Protein AF-A0A2G8JSF8-F1 (afdb_monomer)

Radius of gyration: 33.31 Å; Cα contacts (8 Å, |Δi|>4): 159; chains: 1; bounding box: 78×52×75 Å

Mean predicted aligned error: 19.06 Å

Secondary structure (DSSP, 8-state):
-----SHHHHHHHHHHHHHHTTPPEEEEEEEEEE-TTS-EEEEEEEEESS----HHHHHHHHHHH---------SSSHHHHHHHHHTS-SS-EE-TT----SS---TTHHHHHHHHHHHHTTT---------PPPPHHHHHHHHHHHHHHHHHHHHHHHS-HHHHHHHTTTPPPPTT-TTHHHHHHHHHHHHTT--HHHHHHHHHHHHHHHHT-----------

Sequence (224 aa):
MKLCASRENFAEQVLSSFESVGAHIIQWVSCQETHRDGGKHYHMAVKLDRPRRWLKVKSMLENQHGIVVHFSSTYANYYTAWQYVVKEDAGVLQSPGHPDLGASPPATTSASTSRVLQASGEQSARAPLQKRKRLSAFDVSQMVAWELHDAESKLERGKKSRPEILDSFKGQPCVPGCNGLWSTIAEDILRRNNIPAGTFQRVHFNELLSTSSRKAGVNTGTFL

Nearest PDB structures (foldseek):
  6k1g-assembly1_D  TM=3.698E-01  e=3.916E+00  Raoultella planticola
  6tmf-assembly1_C  TM=4.174E-01  e=7.831E+00  Thermococcus celer Vu 13 = JCM 8558
  4c22-assembly1_B  TM=3.389E-01  e=4.170E+00  Streptococcus pneumoniae TIGR4

Organism: Stichopus japonicus (NCBI:txid307972)

Structure (mmCIF, N/CA/C/O backbone):
data_AF-A0A2G8JSF8-F1
#
_entry.id   AF-A0A2G8JSF8-F1
#
loop_
_atom_site.group_PDB
_atom_site.id
_atom_site.type_symbol
_atom_site.label_atom_id
_atom_site.label_alt_id
_atom_site.label_comp_id
_atom_site.label_asym_id
_atom_site.label_entity_id
_atom_site.label_seq_id
_atom_site.pdbx_PDB_ins_code
_atom_site.Cartn_x
_atom_site.Cartn_y
_atom_site.Cartn_z
_atom_site.occupancy
_atom_site.B_iso_or_equiv
_atom_site.auth_seq_id
_atom_site.auth_comp_id
_atom_site.auth_asym_id
_atom_site.auth_atom_id
_atom_site.pdbx_PDB_model_num
ATOM 1 N N . MET A 1 1 ? -25.800 -5.096 4.487 1.00 39.84 1 MET A N 1
ATOM 2 C CA . MET A 1 1 ? -24.534 -4.366 4.718 1.00 39.84 1 MET A CA 1
ATOM 3 C C . MET A 1 1 ? -24.261 -4.369 6.213 1.00 39.84 1 MET A C 1
ATOM 5 O O . MET A 1 1 ? -25.069 -3.817 6.948 1.00 39.84 1 MET A O 1
ATOM 9 N N . LYS A 1 2 ? -23.200 -5.035 6.687 1.00 44.75 2 LYS A N 1
ATOM 10 C CA . LYS A 1 2 ? -22.745 -4.844 8.072 1.00 44.75 2 LYS A CA 1
ATOM 11 C C . LYS A 1 2 ? -21.977 -3.525 8.097 1.00 44.75 2 LYS A C 1
ATOM 13 O O . LYS A 1 2 ? -20.900 -3.446 7.521 1.00 44.75 2 LYS A O 1
ATOM 18 N N . LEU A 1 3 ? -22.553 -2.483 8.696 1.00 53.56 3 LEU A N 1
ATOM 19 C CA . LEU A 1 3 ? -21.781 -1.285 9.015 1.00 53.56 3 LEU A CA 1
ATOM 20 C C . LEU A 1 3 ? -20.670 -1.691 9.989 1.00 53.56 3 LEU A C 1
ATOM 22 O O . LEU A 1 3 ? -20.929 -2.398 10.966 1.00 53.56 3 LEU A O 1
ATOM 26 N N . CYS A 1 4 ? -19.445 -1.237 9.737 1.00 62.97 4 CYS A N 1
ATOM 27 C CA . CYS A 1 4 ? -18.372 -1.360 10.710 1.00 62.97 4 CYS A CA 1
ATOM 28 C C . CYS A 1 4 ? -18.716 -0.458 11.902 1.00 62.97 4 CYS A C 1
ATOM 30 O O . CYS A 1 4 ? -18.635 0.763 11.808 1.00 62.97 4 CYS A O 1
ATOM 32 N N . ALA A 1 5 ? -19.218 -1.062 12.980 1.00 68.00 5 ALA A N 1
ATOM 33 C CA . ALA A 1 5 ? -19.869 -0.337 14.070 1.00 68.00 5 ALA A CA 1
ATOM 34 C C . ALA A 1 5 ? -18.897 0.468 14.954 1.00 68.00 5 ALA A C 1
ATOM 36 O O . ALA A 1 5 ? -19.322 1.414 15.620 1.00 68.00 5 ALA A O 1
ATOM 37 N N . SER A 1 6 ? -17.610 0.104 14.968 1.00 84.44 6 SER A N 1
ATOM 38 C CA . SER A 1 6 ? -16.586 0.745 15.794 1.00 84.44 6 SER A CA 1
ATOM 39 C C . SER A 1 6 ? -15.182 0.624 15.188 1.00 84.44 6 SER A C 1
ATOM 41 O O . SER A 1 6 ? -14.958 -0.163 14.259 1.00 84.44 6 SER A O 1
ATOM 43 N N . ARG A 1 7 ? -14.234 1.401 15.732 1.00 87.12 7 ARG A N 1
ATOM 44 C CA . ARG A 1 7 ? -12.816 1.366 15.333 1.00 87.12 7 ARG A CA 1
ATOM 45 C C . ARG A 1 7 ? -12.141 0.043 15.703 1.00 87.12 7 ARG A C 1
ATOM 47 O O . ARG A 1 7 ? -11.260 -0.402 14.981 1.00 87.12 7 ARG A O 1
ATOM 54 N N . GLU A 1 8 ? -12.577 -0.593 16.789 1.00 90.25 8 GLU A N 1
ATOM 55 C CA . GLU A 1 8 ? -12.081 -1.890 17.257 1.00 90.25 8 GLU A CA 1
ATOM 56 C C . GLU A 1 8 ? -12.440 -2.973 16.246 1.00 90.25 8 GLU A C 1
ATOM 58 O O . GLU A 1 8 ? -11.551 -3.645 15.737 1.00 90.25 8 GLU A O 1
ATOM 63 N N . ASN A 1 9 ? -13.718 -3.055 15.854 1.00 91.12 9 ASN A N 1
ATOM 64 C CA . ASN A 1 9 ? -14.155 -3.999 14.826 1.00 91.12 9 ASN A CA 1
ATOM 65 C C . ASN A 1 9 ? -13.432 -3.726 13.497 1.00 91.12 9 ASN A C 1
ATOM 67 O O . ASN A 1 9 ? -12.971 -4.655 12.845 1.00 91.12 9 ASN A O 1
ATOM 71 N N . PHE A 1 10 ? -13.264 -2.455 13.110 1.00 92.06 10 PHE A N 1
ATOM 72 C CA . PHE A 1 10 ? -12.512 -2.114 11.900 1.00 92.06 10 PHE A CA 1
ATOM 73 C C . PHE A 1 10 ? -11.074 -2.640 11.951 1.00 92.06 10 PHE A C 1
ATOM 75 O O . PHE A 1 10 ? -10.640 -3.334 11.029 1.00 92.06 10 PHE A O 1
ATOM 82 N N . ALA A 1 11 ? -10.358 -2.345 13.038 1.00 94.19 11 ALA A N 1
ATOM 83 C CA . ALA A 1 11 ? -8.996 -2.811 13.240 1.00 94.19 11 ALA A CA 1
ATOM 84 C C . ALA A 1 11 ? -8.936 -4.344 13.223 1.00 94.19 11 ALA A C 1
ATOM 86 O O . ALA A 1 11 ? -8.158 -4.902 12.456 1.00 94.19 11 ALA A O 1
ATOM 87 N N . GLU A 1 12 ? -9.798 -5.033 13.972 1.00 94.44 12 GLU A N 1
ATOM 88 C CA . GLU A 1 12 ? -9.847 -6.498 14.029 1.00 94.44 12 GLU A CA 1
ATOM 89 C C . GLU A 1 12 ? -10.023 -7.137 12.646 1.00 94.44 12 GLU A C 1
ATOM 91 O O . GLU A 1 12 ? -9.251 -8.031 12.291 1.00 94.44 12 GLU A O 1
ATOM 96 N N . GLN A 1 13 ? -10.965 -6.653 11.824 1.00 95.25 13 GLN A N 1
ATOM 97 C CA . GLN A 1 13 ? -11.161 -7.219 10.483 1.00 95.25 13 GLN A CA 1
ATOM 98 C C . GLN A 1 13 ? -9.957 -6.975 9.569 1.00 95.25 13 GLN A C 1
ATOM 100 O O . GLN A 1 13 ? -9.581 -7.858 8.791 1.00 95.25 13 GLN A O 1
ATOM 105 N N . VAL A 1 14 ? -9.330 -5.795 9.650 1.00 95.44 14 VAL A N 1
ATOM 106 C CA . VAL A 1 14 ? -8.131 -5.480 8.859 1.00 95.44 14 VAL A CA 1
ATOM 107 C C . VAL A 1 14 ? -6.961 -6.366 9.282 1.00 95.44 14 VAL A C 1
ATOM 109 O O . VAL A 1 14 ? -6.323 -6.974 8.419 1.00 95.44 14 VAL A O 1
ATOM 112 N N . LEU A 1 15 ? -6.702 -6.479 10.586 1.00 96.12 15 LEU A N 1
ATOM 113 C CA . LEU A 1 15 ? -5.619 -7.297 11.137 1.00 96.12 15 LEU A CA 1
ATOM 114 C C . LEU A 1 15 ? -5.816 -8.776 10.780 1.00 96.12 15 LEU A C 1
ATOM 116 O O . LEU A 1 15 ? -4.928 -9.375 10.173 1.00 96.12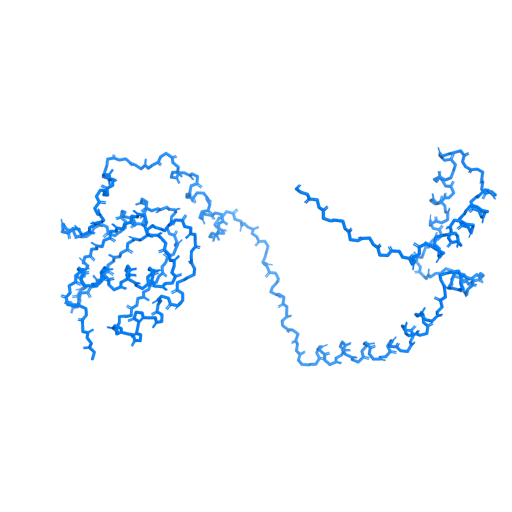 15 LEU A O 1
ATOM 120 N N . SER A 1 16 ? -7.009 -9.325 11.029 1.00 95.94 16 SER A N 1
ATOM 121 C CA . SER A 1 16 ? -7.345 -10.716 10.699 1.00 95.94 16 SER A CA 1
ATOM 122 C C . SER A 1 16 ? -7.207 -11.002 9.198 1.00 95.94 16 SER A C 1
ATOM 124 O O . SER A 1 16 ? -6.655 -12.028 8.788 1.00 95.94 16 SER A O 1
ATOM 126 N N . SER A 1 17 ? -7.610 -10.057 8.343 1.00 95.94 17 SER A N 1
ATOM 127 C CA . SER A 1 17 ? -7.446 -10.191 6.892 1.00 95.94 17 SER A CA 1
ATOM 128 C C . SER A 1 17 ? -5.971 -10.231 6.473 1.00 95.94 17 SER A C 1
ATOM 130 O O . SER A 1 17 ? -5.615 -10.989 5.570 1.00 95.94 17 SER A O 1
ATOM 132 N N . PHE A 1 18 ? -5.087 -9.469 7.123 1.00 96.94 18 PHE A N 1
ATOM 133 C CA . PHE A 1 18 ? -3.642 -9.549 6.882 1.00 96.94 18 PHE A CA 1
ATOM 134 C C . PHE A 1 18 ? -3.036 -10.865 7.394 1.00 96.94 18 PHE A C 1
ATOM 136 O O . PHE A 1 18 ? -2.253 -11.502 6.682 1.00 96.94 18 PHE A O 1
ATOM 143 N N . GLU A 1 19 ? -3.421 -11.312 8.584 1.00 95.94 19 GLU A N 1
ATOM 144 C CA . GLU A 1 19 ? -2.939 -12.567 9.172 1.00 95.94 19 GLU A CA 1
ATOM 145 C C . GLU A 1 19 ? -3.358 -13.787 8.342 1.00 95.94 19 GLU A C 1
ATOM 147 O O . GLU A 1 19 ? -2.538 -14.663 8.068 1.00 95.94 19 GLU A O 1
ATOM 152 N N . SER A 1 20 ? -4.590 -13.803 7.826 1.00 95.38 20 SER A N 1
ATOM 153 C CA . SER A 1 20 ? -5.104 -14.885 6.972 1.00 95.38 20 SER A CA 1
ATOM 154 C C . SER A 1 20 ? -4.340 -15.057 5.648 1.00 95.38 20 SER A C 1
ATOM 156 O O . SER A 1 20 ? -4.348 -16.134 5.048 1.00 95.38 20 SER A O 1
ATOM 158 N N . VAL A 1 21 ? -3.647 -14.010 5.182 1.00 94.94 21 VAL A N 1
ATOM 159 C CA . VAL A 1 21 ? -2.749 -14.073 4.016 1.00 94.94 21 VAL A CA 1
ATOM 160 C C . VAL A 1 21 ? -1.284 -14.291 4.414 1.00 94.94 21 VAL A C 1
ATOM 162 O O . VAL A 1 21 ? -0.376 -14.133 3.590 1.00 94.94 21 VAL A O 1
ATOM 165 N N . GLY A 1 22 ? -1.043 -14.661 5.674 1.00 94.81 22 GLY A N 1
ATOM 166 C CA . GLY A 1 22 ? 0.270 -14.953 6.237 1.00 94.81 22 GLY A CA 1
ATOM 167 C C . GLY A 1 22 ? 1.150 -13.716 6.395 1.00 94.81 22 GLY A C 1
ATOM 168 O O . GLY A 1 22 ? 2.372 -13.816 6.222 1.00 94.81 22 GLY A O 1
ATOM 169 N N . ALA A 1 23 ? 0.563 -12.534 6.615 1.00 95.94 23 ALA A N 1
ATOM 170 C CA . ALA A 1 23 ? 1.307 -11.336 6.991 1.00 95.94 23 ALA A CA 1
ATOM 171 C C . ALA A 1 23 ? 1.560 -11.324 8.502 1.00 95.94 23 ALA A C 1
ATOM 173 O O . ALA A 1 23 ? 0.665 -11.635 9.278 1.00 95.94 23 ALA A O 1
ATOM 174 N N . HIS A 1 24 ? 2.773 -10.949 8.907 1.00 96.31 24 HIS A N 1
ATOM 175 C CA . HIS A 1 24 ? 3.101 -10.773 10.315 1.00 96.31 24 HIS A CA 1
ATOM 176 C C . HIS A 1 24 ? 3.076 -9.280 10.645 1.00 96.31 24 HIS A C 1
ATOM 178 O O . HIS A 1 24 ? 3.787 -8.479 10.027 1.00 96.31 24 HIS A O 1
ATOM 184 N N . ILE A 1 25 ? 2.235 -8.907 11.605 1.00 96.19 25 ILE A N 1
ATOM 185 C CA . ILE A 1 25 ? 1.966 -7.517 11.972 1.00 96.19 25 ILE A CA 1
ATOM 186 C C . ILE A 1 25 ? 2.869 -7.145 13.146 1.00 96.19 25 ILE A C 1
ATOM 188 O O . ILE A 1 25 ? 2.869 -7.812 14.172 1.00 96.19 25 ILE A O 1
ATOM 192 N N . ILE A 1 26 ? 3.664 -6.088 12.982 1.00 95.25 26 ILE A N 1
ATOM 193 C CA . ILE A 1 26 ? 4.590 -5.611 14.018 1.00 95.25 26 ILE A CA 1
ATOM 194 C C . ILE A 1 26 ? 3.910 -4.552 14.885 1.00 95.25 26 ILE A C 1
ATOM 196 O O . ILE A 1 26 ? 3.984 -4.610 16.106 1.00 95.25 26 ILE A O 1
ATOM 200 N N . GLN A 1 27 ? 3.303 -3.549 14.250 1.00 95.06 27 GLN A N 1
ATOM 201 C CA . GLN A 1 27 ? 2.722 -2.374 14.906 1.00 95.06 27 GLN A CA 1
ATOM 202 C C . GLN A 1 27 ? 1.499 -1.923 14.124 1.00 95.06 27 GLN A C 1
ATOM 204 O O . GLN A 1 27 ? 1.466 -2.051 12.897 1.00 95.06 27 GLN A O 1
ATOM 209 N N . TRP A 1 28 ? 0.517 -1.362 14.816 1.00 96.19 28 TRP A N 1
ATOM 210 C CA . TRP A 1 28 ? -0.610 -0.725 14.157 1.00 96.19 28 TRP A CA 1
ATOM 211 C C . TRP A 1 28 ? -1.235 0.364 15.019 1.00 96.19 28 TRP A C 1
ATOM 213 O O . TRP A 1 28 ? -1.099 0.376 16.244 1.00 96.19 28 TRP A O 1
ATOM 223 N N . VAL A 1 29 ? -1.939 1.265 14.343 1.00 94.12 29 VAL A N 1
ATOM 224 C CA . VAL A 1 29 ? -2.722 2.343 14.938 1.00 94.12 29 VAL A CA 1
ATOM 225 C C . VAL A 1 29 ? -3.985 2.558 14.111 1.00 94.12 29 VAL A C 1
ATOM 227 O O . VAL A 1 29 ? -3.928 2.462 12.887 1.00 94.12 29 VAL A O 1
ATOM 230 N N . SER A 1 30 ? -5.111 2.842 14.760 1.00 93.38 30 SER A N 1
ATOM 231 C CA . SER A 1 30 ? -6.396 3.151 14.141 1.00 93.38 30 SER A CA 1
ATOM 232 C C . SER A 1 30 ? -7.051 4.342 14.836 1.00 93.38 30 SER A C 1
ATOM 234 O O . SER A 1 30 ? -7.079 4.422 16.064 1.00 93.38 30 SER A O 1
ATOM 236 N N . CYS A 1 31 ? -7.643 5.236 14.054 1.00 90.81 31 CYS A N 1
ATOM 237 C CA . CYS A 1 31 ? -8.429 6.361 14.545 1.00 90.81 31 CYS A CA 1
ATOM 238 C C . CYS A 1 31 ? -9.786 6.436 13.834 1.00 90.81 31 CYS A C 1
ATOM 240 O O . CYS A 1 31 ? -10.004 5.794 12.800 1.00 90.81 31 CYS A O 1
ATOM 242 N N . GLN A 1 32 ? -10.697 7.221 14.402 1.00 88.25 32 GLN A N 1
ATOM 243 C CA . GLN A 1 32 ? -11.969 7.573 13.790 1.00 88.25 32 GLN A CA 1
ATOM 244 C C . GLN A 1 32 ? -11.943 9.044 13.356 1.00 88.25 32 GLN A C 1
ATOM 246 O O . GLN A 1 32 ? -11.811 9.941 14.182 1.00 88.25 32 GLN A O 1
ATOM 251 N N . GLU A 1 33 ? -12.146 9.280 12.067 1.00 84.31 33 GLU A N 1
ATOM 252 C CA . GLU A 1 33 ? -12.349 10.597 11.471 1.00 84.31 33 GLU A CA 1
ATOM 253 C C . GLU A 1 33 ? -13.855 10.835 11.276 1.00 84.31 33 GLU A C 1
ATOM 255 O O . GLU A 1 33 ? -14.587 9.975 10.769 1.00 84.31 33 GLU A O 1
ATOM 260 N N . THR A 1 34 ? -14.340 11.995 11.721 1.00 79.81 34 THR A N 1
ATOM 261 C CA . THR A 1 34 ? -15.743 12.385 11.530 1.00 79.81 34 THR A CA 1
ATOM 262 C C . THR A 1 34 ? -15.847 13.141 10.214 1.00 79.81 34 THR A C 1
ATOM 264 O O . THR A 1 34 ? -15.311 14.238 10.078 1.00 79.81 34 THR A O 1
ATOM 267 N N . HIS A 1 35 ? -16.532 12.561 9.231 1.00 72.75 35 HIS A N 1
ATOM 268 C CA . HIS A 1 35 ? -16.757 13.214 7.948 1.00 72.75 35 HIS A CA 1
ATOM 269 C C . HIS A 1 35 ? -17.667 14.435 8.128 1.00 72.75 35 HIS A C 1
ATOM 271 O O . HIS A 1 35 ? -18.565 14.431 8.973 1.00 72.75 35 HIS A O 1
ATOM 277 N N . ARG A 1 36 ? -17.494 15.461 7.283 1.00 69.19 36 ARG A N 1
ATOM 278 C CA . ARG A 1 36 ? -18.323 16.685 7.317 1.00 69.19 36 ARG A CA 1
ATOM 279 C C . ARG A 1 36 ? -19.819 16.403 7.152 1.00 69.19 36 ARG A C 1
ATOM 281 O O . ARG A 1 36 ? -20.637 17.133 7.696 1.00 69.19 36 ARG A O 1
ATOM 288 N N . ASP A 1 37 ? -20.150 15.308 6.474 1.00 75.19 37 ASP A N 1
ATOM 289 C CA . ASP A 1 37 ? -21.527 14.859 6.222 1.00 75.19 37 ASP A CA 1
ATOM 290 C C . ASP A 1 37 ? -22.094 13.969 7.350 1.00 75.19 37 ASP A C 1
ATOM 292 O O . ASP A 1 37 ? -23.128 13.326 7.181 1.00 75.19 37 ASP A O 1
ATOM 296 N N . GLY A 1 38 ? -21.402 13.866 8.492 1.00 69.75 38 GLY A N 1
ATOM 297 C CA . GLY A 1 38 ? -21.820 13.069 9.655 1.00 69.75 38 GLY A CA 1
ATOM 298 C C . GLY A 1 38 ? -21.489 11.572 9.574 1.00 69.75 38 GLY A C 1
ATOM 299 O O . GLY A 1 38 ? -21.750 10.830 10.521 1.00 69.75 38 GLY A O 1
ATOM 300 N N . GLY A 1 39 ? -20.892 11.114 8.469 1.00 77.44 39 GLY A N 1
ATOM 301 C CA . GLY A 1 39 ? -20.370 9.754 8.325 1.00 77.44 39 GLY A CA 1
ATOM 302 C C . GLY A 1 39 ? -19.107 9.515 9.160 1.00 77.44 39 GLY A C 1
ATOM 303 O O . GLY A 1 39 ? -18.348 10.439 9.438 1.00 77.44 39 GLY A O 1
ATOM 304 N N . LYS A 1 40 ? -18.851 8.261 9.544 1.00 81.69 40 LYS A N 1
ATOM 305 C CA . LYS A 1 40 ? -17.607 7.861 10.220 1.00 81.69 40 LYS A CA 1
ATOM 306 C C . LYS A 1 40 ? -16.653 7.237 9.211 1.00 81.69 40 LYS A C 1
ATOM 308 O O . LYS A 1 40 ? -17.044 6.318 8.492 1.00 81.69 40 LYS A O 1
ATOM 313 N N . HIS A 1 41 ? -15.413 7.706 9.191 1.00 87.06 41 HIS A N 1
ATOM 314 C CA . HIS A 1 41 ? -14.327 7.102 8.430 1.00 87.06 41 HIS A CA 1
ATOM 315 C C . HIS A 1 41 ? -13.251 6.610 9.397 1.00 87.06 41 HIS A C 1
ATOM 317 O O . HIS A 1 41 ? -13.012 7.226 10.431 1.00 87.06 41 HIS A O 1
ATOM 323 N N . TYR A 1 42 ? -12.621 5.479 9.094 1.00 89.56 42 TYR A N 1
ATOM 324 C CA . TYR A 1 42 ? -11.566 4.925 9.935 1.00 89.56 42 TYR A CA 1
ATOM 325 C C . TYR A 1 42 ? -10.245 4.987 9.184 1.00 89.56 42 TYR A C 1
ATOM 327 O O . TYR A 1 42 ? -10.120 4.439 8.088 1.00 89.56 42 TYR A O 1
ATOM 335 N N . HIS A 1 43 ? -9.254 5.640 9.785 1.00 92.00 43 HIS A N 1
ATOM 336 C CA . HIS A 1 43 ? -7.887 5.622 9.283 1.00 92.00 43 HIS A CA 1
ATOM 337 C C . HIS A 1 43 ? -7.066 4.644 10.106 1.00 92.00 43 HIS A C 1
ATOM 339 O O . HIS A 1 43 ? -7.191 4.588 11.326 1.00 92.00 43 HIS A O 1
ATOM 345 N N . MET A 1 44 ? -6.210 3.879 9.436 1.00 93.75 44 MET A N 1
ATOM 346 C CA . MET A 1 44 ? -5.337 2.917 10.091 1.00 93.75 44 MET A CA 1
ATOM 347 C C . MET A 1 44 ? -3.982 2.873 9.394 1.00 93.75 44 MET A C 1
ATOM 349 O O . MET A 1 44 ? -3.903 2.890 8.165 1.00 93.75 44 MET A O 1
ATOM 353 N N . ALA A 1 45 ? -2.916 2.788 10.185 1.00 95.12 45 ALA A N 1
ATOM 354 C CA . ALA A 1 45 ? -1.580 2.475 9.702 1.00 95.12 45 ALA A CA 1
ATOM 355 C C . ALA A 1 45 ? -1.158 1.120 10.267 1.00 95.12 45 ALA A C 1
ATOM 357 O O . ALA A 1 45 ? -1.300 0.860 11.460 1.00 95.12 45 ALA A O 1
ATOM 358 N N . VAL A 1 46 ? -0.628 0.258 9.399 1.00 95.62 46 VAL A N 1
ATOM 359 C CA . VAL A 1 46 ? -0.199 -1.100 9.746 1.00 95.62 46 VAL A CA 1
ATOM 360 C C . VAL A 1 46 ? 1.240 -1.288 9.291 1.00 95.62 46 VAL A C 1
ATOM 362 O O . VAL A 1 46 ? 1.567 -1.101 8.118 1.00 95.62 46 VAL A O 1
ATOM 365 N N . LYS A 1 47 ? 2.110 -1.673 10.221 1.00 95.50 47 LYS A N 1
ATOM 366 C CA . LYS A 1 47 ? 3.495 -2.050 9.955 1.00 95.50 47 LYS A CA 1
ATOM 367 C C . LYS A 1 47 ? 3.599 -3.563 9.883 1.00 95.50 47 LYS A C 1
ATOM 369 O O . LYS A 1 47 ? 3.318 -4.257 10.857 1.00 95.50 47 LYS A O 1
ATOM 374 N N . LEU A 1 48 ? 4.057 -4.058 8.742 1.00 95.38 48 LEU A N 1
ATOM 375 C CA . LEU A 1 48 ? 4.298 -5.478 8.507 1.00 95.38 48 LEU A CA 1
ATOM 376 C C . LEU A 1 48 ? 5.791 -5.802 8.620 1.00 95.38 48 LEU A C 1
ATOM 378 O O . LEU A 1 48 ? 6.637 -4.926 8.437 1.00 95.38 48 LEU A O 1
ATOM 382 N N . ASP A 1 49 ? 6.100 -7.071 8.875 1.00 94.56 49 ASP A N 1
ATOM 383 C CA . ASP A 1 49 ? 7.460 -7.627 8.876 1.00 94.56 49 ASP A CA 1
ATOM 384 C C . ASP A 1 49 ? 8.180 -7.467 7.537 1.00 94.56 49 ASP A C 1
ATOM 386 O O . ASP A 1 49 ? 9.381 -7.207 7.479 1.00 94.56 49 ASP A O 1
ATOM 390 N N . ARG A 1 50 ? 7.425 -7.598 6.448 1.00 92.44 50 ARG A N 1
ATOM 391 C CA . ARG A 1 50 ? 7.915 -7.477 5.079 1.00 92.44 50 ARG A CA 1
ATOM 392 C C . ARG A 1 50 ? 6.848 -6.895 4.158 1.00 92.44 50 ARG A C 1
ATOM 394 O O . ARG A 1 50 ? 5.657 -7.021 4.450 1.00 92.44 50 ARG A O 1
ATOM 401 N N . PRO A 1 51 ? 7.238 -6.300 3.018 1.00 90.75 51 PRO A N 1
ATOM 402 C CA . PRO A 1 51 ? 6.286 -5.753 2.057 1.00 90.75 51 PRO A CA 1
ATOM 403 C C . PRO A 1 51 ? 5.301 -6.815 1.556 1.00 90.75 51 PRO A C 1
ATOM 405 O O . PRO A 1 51 ? 5.703 -7.915 1.168 1.00 90.75 51 PRO A O 1
ATOM 408 N N . ARG A 1 52 ? 4.006 -6.478 1.525 1.00 91.88 52 ARG A N 1
ATOM 409 C CA . ARG A 1 52 ? 2.930 -7.356 1.041 1.00 91.88 52 ARG A CA 1
ATOM 410 C C . ARG A 1 52 ? 2.056 -6.654 0.019 1.00 91.88 52 ARG A C 1
ATOM 412 O O . ARG A 1 52 ? 1.821 -5.454 0.101 1.00 91.88 52 ARG A O 1
ATOM 419 N N . ARG A 1 53 ? 1.519 -7.439 -0.918 1.00 92.62 53 ARG A N 1
ATOM 420 C CA . ARG A 1 53 ? 0.416 -6.997 -1.777 1.00 92.62 53 ARG A CA 1
ATOM 421 C C . ARG A 1 53 ? -0.885 -7.043 -0.977 1.00 92.62 53 ARG A C 1
ATOM 423 O O . ARG A 1 53 ? -1.152 -8.035 -0.309 1.00 92.62 53 ARG A O 1
ATOM 430 N N . TRP A 1 54 ? -1.711 -6.011 -1.104 1.00 94.50 54 TRP A N 1
ATOM 431 C CA . TRP A 1 54 ? -2.958 -5.858 -0.340 1.00 94.50 54 TRP A CA 1
ATOM 432 C C . TRP A 1 54 ? -4.232 -6.116 -1.156 1.00 94.50 54 TRP A C 1
ATOM 434 O O . TRP A 1 54 ? -5.323 -6.031 -0.610 1.00 94.50 54 TRP A O 1
ATOM 444 N N . LEU A 1 55 ? -4.139 -6.449 -2.452 1.00 95.38 55 LEU A N 1
ATOM 445 C CA . LEU A 1 55 ? -5.329 -6.678 -3.293 1.00 95.38 55 LEU A CA 1
ATOM 446 C C . LEU A 1 55 ? -6.226 -7.802 -2.756 1.00 95.38 55 LEU A C 1
ATOM 448 O O . LEU A 1 55 ? -7.443 -7.651 -2.723 1.00 95.38 55 LEU A O 1
ATOM 452 N N . LYS A 1 56 ? -5.623 -8.902 -2.287 1.00 95.25 56 LYS A N 1
ATOM 453 C CA . LYS A 1 56 ? -6.368 -10.005 -1.668 1.00 95.25 56 LYS A CA 1
ATOM 454 C C . LYS A 1 56 ? -7.033 -9.565 -0.361 1.00 95.25 56 LYS A C 1
ATOM 456 O O . LYS A 1 56 ? -8.211 -9.826 -0.179 1.00 95.25 56 LYS A O 1
ATOM 461 N N . VAL A 1 57 ? -6.310 -8.835 0.490 1.00 96.00 57 VAL A N 1
ATOM 462 C CA . VAL A 1 57 ? -6.830 -8.271 1.750 1.00 96.00 57 VAL A CA 1
ATOM 463 C C . VAL A 1 57 ? -8.016 -7.341 1.485 1.00 96.00 57 VAL A C 1
ATOM 465 O O . VAL A 1 57 ? -9.061 -7.490 2.104 1.00 96.00 57 VAL A O 1
ATOM 468 N N . LYS A 1 58 ? -7.897 -6.436 0.504 1.00 95.75 58 LYS A N 1
ATOM 469 C CA . LYS A 1 58 ? -8.986 -5.543 0.085 1.00 95.75 58 LYS A CA 1
ATOM 470 C C . LYS A 1 58 ? -10.227 -6.328 -0.351 1.00 95.75 58 LYS A C 1
ATOM 472 O O . LYS A 1 58 ? -11.325 -6.024 0.094 1.00 95.75 58 LYS A O 1
ATOM 477 N N . SER A 1 59 ? -10.036 -7.353 -1.183 1.00 95.56 59 SER A N 1
ATOM 478 C CA . SER A 1 59 ? -11.117 -8.233 -1.638 1.00 95.56 59 SER A CA 1
ATOM 479 C C . SER A 1 59 ? -11.782 -8.985 -0.477 1.00 95.56 59 SER A C 1
ATOM 481 O O . SER A 1 59 ? -12.999 -9.130 -0.467 1.00 95.56 59 SER A O 1
ATOM 483 N N . MET A 1 60 ? -11.016 -9.434 0.520 1.00 94.38 60 MET A N 1
ATOM 484 C CA . MET A 1 60 ? -11.562 -10.098 1.709 1.00 94.38 60 MET A CA 1
ATOM 485 C C . MET A 1 60 ? -12.396 -9.143 2.564 1.00 94.38 60 MET A C 1
ATOM 487 O O . MET A 1 60 ? -13.531 -9.469 2.897 1.00 94.38 60 MET A O 1
ATOM 491 N N . LEU A 1 61 ? -11.879 -7.944 2.842 1.00 93.38 61 LEU A N 1
ATOM 492 C CA . LEU A 1 61 ? -12.590 -6.911 3.600 1.00 93.38 61 LEU A CA 1
ATOM 493 C C . LEU A 1 61 ? -13.937 -6.556 2.965 1.00 93.38 61 LEU A C 1
ATOM 495 O O . LEU A 1 61 ? -14.956 -6.504 3.655 1.00 93.38 61 LEU A O 1
ATOM 499 N N . GLU A 1 62 ? -13.961 -6.394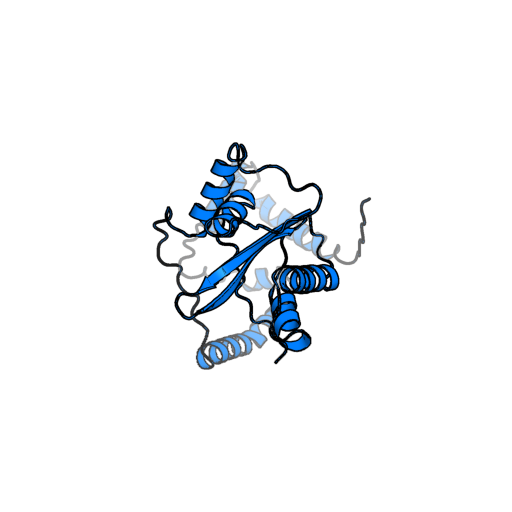 1.646 1.00 93.75 62 GLU A N 1
ATOM 500 C CA . GLU A 1 62 ? -15.182 -6.068 0.915 1.00 93.75 62 GLU A CA 1
ATOM 501 C C . GLU A 1 62 ? -16.163 -7.249 0.887 1.00 93.75 62 GLU A C 1
ATOM 503 O O . GLU A 1 62 ? -17.315 -7.104 1.292 1.00 93.75 62 GLU A O 1
ATOM 508 N N . ASN A 1 63 ? -15.707 -8.439 0.485 1.00 93.12 63 ASN A N 1
ATOM 509 C CA . ASN A 1 63 ? -16.595 -9.582 0.258 1.00 93.12 63 ASN A CA 1
ATOM 510 C C . ASN A 1 63 ? -17.082 -10.256 1.549 1.00 93.12 63 ASN A C 1
ATOM 512 O O . ASN A 1 63 ? -18.199 -10.765 1.588 1.00 93.12 63 ASN A O 1
ATOM 516 N N . GLN A 1 64 ? -16.253 -10.296 2.595 1.00 91.81 64 GLN A N 1
ATOM 517 C CA . GLN A 1 64 ? -16.567 -11.015 3.838 1.00 91.81 64 GLN A CA 1
ATOM 518 C C . GLN A 1 64 ? -17.166 -10.092 4.898 1.00 91.81 64 GLN A C 1
ATOM 520 O O . GLN A 1 64 ? -18.032 -10.510 5.668 1.00 91.81 64 GLN A O 1
ATOM 525 N N . HIS A 1 65 ? -16.734 -8.830 4.922 1.00 87.06 65 HIS A N 1
ATOM 526 C CA . HIS A 1 65 ? -17.100 -7.891 5.980 1.00 87.06 65 HIS A CA 1
ATOM 527 C C . HIS A 1 65 ? -17.918 -6.699 5.469 1.00 87.06 65 HIS A C 1
ATOM 529 O O . HIS A 1 65 ? -18.480 -5.966 6.280 1.00 87.06 65 HIS A O 1
ATOM 535 N N . GLY A 1 66 ? -18.043 -6.515 4.147 1.00 88.69 66 GLY A N 1
ATOM 536 C CA . GLY A 1 66 ? -18.708 -5.348 3.563 1.00 88.69 66 GLY A CA 1
ATOM 537 C C . GLY A 1 66 ? -17.933 -4.046 3.781 1.00 88.69 66 GLY A C 1
ATOM 538 O O . GLY A 1 66 ? -18.532 -2.973 3.741 1.00 88.69 66 GLY A O 1
ATOM 539 N N . ILE A 1 67 ? -16.627 -4.134 4.055 1.00 89.38 67 ILE A N 1
ATOM 540 C CA . ILE A 1 67 ? -15.767 -2.992 4.365 1.00 89.38 67 ILE A CA 1
ATOM 541 C C . ILE A 1 67 ? -15.000 -2.598 3.105 1.00 89.38 67 ILE A C 1
ATOM 543 O O . ILE A 1 67 ? -14.131 -3.327 2.625 1.00 89.38 67 ILE A O 1
ATOM 547 N N . VAL A 1 68 ? -15.288 -1.405 2.594 1.00 90.94 68 VAL A N 1
ATOM 548 C CA . VAL A 1 68 ? -14.558 -0.825 1.465 1.00 90.94 68 VAL A CA 1
ATOM 549 C C . VAL A 1 68 ? -13.401 0.008 2.004 1.00 90.94 68 VAL A C 1
ATOM 551 O O . VAL A 1 68 ? -13.613 0.968 2.739 1.00 90.94 68 VAL A O 1
ATOM 554 N N . VAL A 1 69 ? -12.172 -0.354 1.630 1.00 91.94 69 VAL A N 1
ATOM 555 C CA . VAL A 1 69 ? -10.951 0.327 2.091 1.00 91.94 69 VAL A CA 1
ATOM 556 C C . VAL A 1 69 ? -10.115 0.886 0.944 1.00 91.94 69 VAL A C 1
ATOM 558 O O . VAL A 1 69 ? -10.037 0.311 -0.151 1.00 91.94 69 VAL A O 1
ATOM 561 N N . HIS A 1 70 ? -9.419 1.988 1.228 1.00 93.00 70 HIS A N 1
ATOM 562 C CA . HIS A 1 70 ? -8.407 2.567 0.352 1.00 93.00 70 HIS A CA 1
ATOM 563 C C . HIS A 1 70 ? -7.007 2.403 0.963 1.00 93.00 70 HIS A C 1
ATOM 565 O O . HIS A 1 70 ? -6.653 3.076 1.927 1.00 93.00 70 HIS A O 1
ATOM 571 N N . PHE A 1 71 ? -6.189 1.521 0.381 1.00 93.44 71 PHE A N 1
ATOM 572 C CA . PHE A 1 71 ? -4.798 1.330 0.798 1.00 93.44 71 PHE A CA 1
ATOM 573 C C . PHE A 1 71 ? -3.866 2.337 0.123 1.00 93.44 71 PHE A C 1
ATOM 575 O O . PHE A 1 71 ? -3.989 2.610 -1.070 1.00 93.44 71 PHE A O 1
ATOM 582 N N . SER A 1 72 ? -2.890 2.832 0.881 1.00 91.06 72 SER A N 1
ATOM 583 C CA . SER A 1 72 ? -1.830 3.712 0.396 1.00 91.06 72 SER A CA 1
ATOM 584 C C . SER A 1 72 ? -0.493 3.312 1.015 1.00 91.06 72 SER A C 1
ATOM 586 O O . SER A 1 72 ? -0.426 2.967 2.193 1.00 91.06 72 SER A O 1
ATOM 588 N N . SER A 1 73 ? 0.573 3.380 0.219 1.00 88.62 73 SER A N 1
ATOM 589 C CA . SER A 1 73 ? 1.959 3.210 0.668 1.00 88.62 73 SER A CA 1
ATOM 590 C C . SER A 1 73 ? 2.808 4.450 0.376 1.00 88.62 73 SER A C 1
ATOM 592 O O . SER A 1 73 ? 4.021 4.342 0.235 1.00 88.62 73 SER A O 1
ATOM 594 N N . THR A 1 74 ? 2.173 5.615 0.213 1.00 86.31 74 THR A N 1
ATOM 595 C CA . THR A 1 74 ? 2.852 6.868 -0.161 1.00 86.31 74 THR A CA 1
ATOM 596 C C . THR A 1 74 ? 3.688 7.441 0.986 1.00 86.31 74 THR A C 1
ATOM 598 O O . THR A 1 74 ? 4.606 8.220 0.757 1.00 86.31 74 THR A O 1
ATOM 601 N N . TYR A 1 75 ? 3.391 7.057 2.228 1.00 85.94 75 TYR A N 1
ATOM 602 C CA . TYR A 1 75 ? 4.131 7.513 3.402 1.00 85.94 75 TYR A CA 1
ATOM 603 C C . TYR A 1 75 ? 5.540 6.909 3.449 1.00 85.94 75 TYR A C 1
ATOM 605 O O . TYR A 1 75 ? 5.738 5.730 3.157 1.00 85.94 75 TYR A O 1
ATOM 613 N N . ALA A 1 76 ? 6.518 7.718 3.860 1.00 85.56 76 ALA A N 1
ATOM 614 C CA . ALA A 1 76 ? 7.934 7.351 3.876 1.00 85.56 76 ALA A CA 1
ATOM 615 C C . ALA A 1 76 ? 8.248 6.183 4.812 1.00 85.56 76 ALA A C 1
ATOM 617 O O . ALA A 1 76 ? 9.056 5.310 4.501 1.00 85.56 76 ALA A O 1
ATOM 618 N N . ASN A 1 77 ? 7.626 6.185 5.982 1.00 89.56 77 ASN A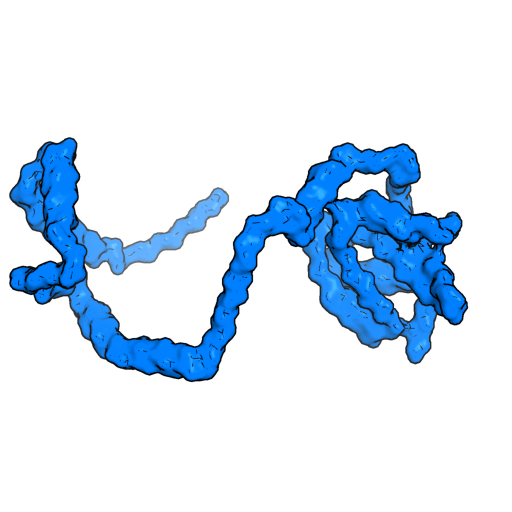 N 1
ATOM 619 C CA . ASN A 1 77 ? 7.794 5.159 6.995 1.00 89.56 77 ASN A CA 1
ATOM 620 C C . ASN A 1 77 ? 6.561 5.107 7.904 1.00 89.56 77 ASN A C 1
ATOM 622 O O . ASN A 1 77 ? 5.660 5.947 7.821 1.00 89.56 77 ASN A O 1
ATOM 626 N N . TYR A 1 78 ? 6.548 4.127 8.806 1.00 91.94 78 TYR A N 1
ATOM 627 C CA . TYR A 1 78 ? 5.451 3.957 9.752 1.00 91.94 78 TYR A CA 1
ATOM 628 C C . TYR A 1 78 ? 5.200 5.205 10.610 1.00 91.94 78 TYR A C 1
ATOM 630 O O . TYR A 1 78 ? 4.047 5.542 10.830 1.00 91.94 78 TYR A O 1
ATOM 638 N N . TYR A 1 79 ? 6.245 5.933 11.022 1.00 91.31 79 TYR A N 1
ATOM 639 C CA . TYR A 1 79 ? 6.102 7.170 11.797 1.00 91.31 79 TYR A CA 1
ATOM 640 C C . TYR A 1 79 ? 5.284 8.229 11.043 1.00 91.31 79 TYR A C 1
ATOM 642 O O . TYR A 1 79 ? 4.308 8.744 11.575 1.00 91.31 79 TYR A O 1
ATOM 650 N N . THR A 1 80 ? 5.608 8.488 9.773 1.00 90.50 80 THR A N 1
ATOM 651 C CA . THR A 1 80 ? 4.851 9.451 8.949 1.00 90.50 80 THR A CA 1
ATOM 652 C C . THR A 1 80 ? 3.409 9.006 8.674 1.00 90.50 80 THR A C 1
ATOM 654 O O . THR A 1 80 ? 2.511 9.842 8.624 1.00 90.50 80 THR A O 1
ATOM 657 N N . ALA A 1 81 ? 3.161 7.696 8.542 1.00 91.75 81 ALA A N 1
ATOM 658 C CA . ALA A 1 81 ? 1.802 7.163 8.428 1.00 91.75 81 ALA A CA 1
ATOM 659 C C . ALA A 1 81 ? 1.029 7.299 9.752 1.00 91.75 81 ALA A C 1
ATOM 661 O O . ALA A 1 81 ? -0.131 7.695 9.748 1.00 91.75 81 ALA A O 1
ATOM 662 N N . TRP A 1 82 ? 1.680 7.024 10.885 1.00 92.25 82 TRP A N 1
ATOM 663 C CA . TRP A 1 82 ? 1.116 7.179 12.226 1.00 92.25 82 TRP A CA 1
ATOM 664 C C . TRP A 1 82 ? 0.734 8.637 12.509 1.00 92.25 82 TRP A C 1
ATOM 666 O O . TRP A 1 82 ? -0.397 8.888 12.912 1.00 92.25 82 TRP A O 1
ATOM 676 N N . GLN A 1 83 ? 1.613 9.600 12.204 1.00 90.31 83 GLN A N 1
ATOM 677 C CA . GLN A 1 83 ? 1.317 11.031 12.358 1.00 90.31 83 GLN A CA 1
ATOM 678 C C . GLN A 1 83 ? 0.073 11.443 11.569 1.00 90.31 83 GLN A C 1
ATOM 680 O O . GLN A 1 83 ? -0.759 12.195 12.068 1.00 90.31 83 GLN A O 1
ATOM 685 N N . TYR A 1 84 ? -0.064 10.935 10.341 1.00 88.69 84 TYR A N 1
ATOM 686 C CA . TYR A 1 84 ? -1.232 11.210 9.513 1.00 88.69 84 TYR A CA 1
ATOM 687 C C . TYR A 1 84 ? -2.518 10.640 10.123 1.00 88.69 84 TYR A C 1
ATOM 689 O O . TYR A 1 84 ? -3.547 11.308 10.106 1.00 88.69 84 TYR A O 1
ATOM 697 N N . VAL A 1 85 ? -2.469 9.417 10.659 1.00 88.81 85 VAL A N 1
ATOM 698 C CA . VAL A 1 85 ? -3.634 8.763 11.274 1.00 88.81 85 VAL A CA 1
ATOM 699 C C . VAL A 1 85 ? -4.047 9.482 12.561 1.00 88.81 85 VAL A C 1
ATOM 701 O O . VAL A 1 85 ? -5.224 9.740 12.767 1.00 88.81 85 VAL A O 1
ATOM 704 N N . VAL A 1 86 ? -3.105 9.869 13.417 1.00 87.12 86 VAL A N 1
ATOM 705 C CA . VAL A 1 86 ? -3.408 10.425 14.751 1.00 87.12 86 VAL A CA 1
ATOM 706 C C . VAL A 1 86 ? -3.820 11.910 14.721 1.00 87.12 86 VAL A C 1
ATOM 708 O O . VAL A 1 86 ? -4.216 12.461 15.741 1.00 87.12 86 VAL A O 1
ATOM 711 N N . LYS A 1 87 ? -3.798 12.573 13.556 1.00 80.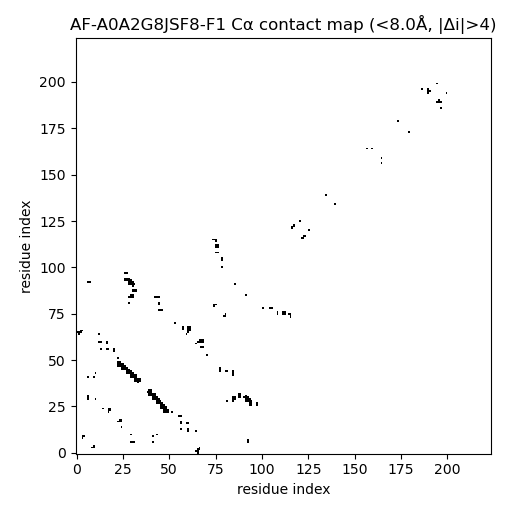88 87 LYS A N 1
ATOM 712 C CA . LYS A 1 87 ? -3.971 14.034 13.441 1.00 80.88 87 LYS A CA 1
ATOM 713 C C . LYS A 1 87 ? -5.311 14.596 13.963 1.00 80.88 87 LYS A C 1
ATOM 715 O O . LYS A 1 87 ? -5.341 15.770 14.314 1.00 80.88 87 LYS A O 1
ATOM 720 N N . GLU A 1 88 ? -6.396 13.811 13.996 1.00 70.31 88 GLU A N 1
ATOM 721 C CA . GLU A 1 88 ? -7.754 14.328 14.296 1.00 70.31 88 GLU A CA 1
ATOM 722 C C . GLU A 1 88 ? -8.427 13.740 15.541 1.00 70.31 88 GLU A C 1
ATOM 724 O O . GLU A 1 88 ? -9.341 14.357 16.084 1.00 70.31 88 GLU A O 1
ATOM 729 N N . ASP A 1 89 ? -8.014 12.559 16.002 1.00 71.00 89 ASP A N 1
ATOM 730 C CA . ASP A 1 89 ? -8.739 11.809 17.033 1.00 71.00 89 ASP A CA 1
ATOM 731 C C . ASP A 1 89 ? -7.960 11.790 18.350 1.00 71.00 89 ASP A C 1
ATOM 733 O O . ASP A 1 89 ? -6.829 11.307 18.409 1.00 71.00 89 ASP A O 1
ATOM 737 N N . ALA A 1 90 ? -8.589 12.262 19.428 1.00 63.69 90 ALA A N 1
ATOM 738 C CA . ALA A 1 90 ? -8.030 12.183 20.777 1.00 63.69 90 ALA A CA 1
ATOM 739 C C . ALA A 1 90 ? -8.041 10.745 21.342 1.00 63.69 90 ALA A C 1
ATOM 741 O O . ALA A 1 90 ? -7.298 10.440 22.272 1.00 63.69 90 ALA A O 1
ATOM 742 N N . GLY A 1 91 ? -8.880 9.855 20.796 1.00 72.75 91 GLY A N 1
ATOM 743 C CA . GLY A 1 91 ? -9.061 8.478 21.255 1.00 72.75 91 GLY A CA 1
ATOM 744 C C . GLY A 1 91 ? -8.446 7.454 20.308 1.00 72.75 91 GLY A C 1
ATOM 745 O O . GLY A 1 91 ? -9.163 6.644 19.731 1.00 72.75 91 GLY A O 1
ATOM 746 N N . VAL A 1 92 ? -7.132 7.471 20.131 1.00 83.56 92 VAL A N 1
ATOM 747 C CA . VAL A 1 92 ? -6.442 6.539 19.229 1.00 83.56 92 VAL A CA 1
ATOM 748 C C . VAL A 1 92 ? -6.448 5.107 19.785 1.00 83.56 92 VAL A C 1
ATOM 750 O O . VAL A 1 92 ? -6.133 4.886 20.952 1.00 83.56 92 VAL A O 1
ATOM 753 N N . LEU A 1 93 ? -6.751 4.118 18.936 1.00 90.50 93 LEU A N 1
ATOM 754 C CA . LEU A 1 93 ? -6.578 2.694 19.236 1.00 90.50 93 LEU A CA 1
ATOM 755 C C . LEU A 1 93 ? -5.253 2.204 18.637 1.00 90.50 93 LEU A C 1
ATOM 757 O O . LEU A 1 93 ? -4.973 2.467 17.471 1.00 90.50 93 LEU A O 1
ATOM 761 N N . GLN A 1 94 ? -4.433 1.480 19.397 1.00 93.25 94 GLN A N 1
ATOM 762 C CA . GLN A 1 94 ? -3.106 1.055 18.939 1.00 93.25 94 GLN A CA 1
ATOM 763 C C . GLN A 1 94 ? -2.709 -0.323 19.470 1.00 93.25 94 GLN A C 1
ATOM 765 O O . GLN A 1 94 ? -3.268 -0.809 20.453 1.00 93.25 94 GLN A O 1
ATOM 770 N N . SER A 1 95 ? -1.725 -0.945 18.817 1.00 93.50 95 SER A N 1
ATOM 771 C CA . SER A 1 95 ? -1.202 -2.258 19.203 1.00 93.50 95 SER A CA 1
ATOM 772 C C . SER A 1 95 ? -0.667 -2.281 20.646 1.00 93.50 95 SER A C 1
ATOM 774 O O . SER A 1 95 ? -0.060 -1.298 21.082 1.00 93.50 95 SER A O 1
ATOM 776 N N . PRO A 1 96 ? -0.776 -3.410 21.373 1.00 90.06 96 PRO A N 1
ATOM 777 C CA . PRO A 1 96 ? -0.110 -3.575 22.664 1.00 90.06 96 PRO A CA 1
ATOM 778 C C . PRO A 1 96 ? 1.397 -3.303 22.558 1.00 90.06 96 PRO A C 1
ATOM 780 O O . PRO A 1 96 ? 2.046 -3.756 21.616 1.00 90.06 96 PRO A O 1
ATOM 783 N N . GLY A 1 97 ? 1.956 -2.541 23.503 1.00 86.50 97 GLY A N 1
ATOM 784 C CA . GLY A 1 97 ? 3.382 -2.190 23.494 1.00 86.50 97 GLY A CA 1
ATOM 785 C C . GLY A 1 97 ? 3.810 -1.266 22.344 1.00 86.50 97 GLY A C 1
ATOM 786 O O . GLY A 1 97 ? 4.985 -1.258 21.977 1.00 86.50 97 GLY A O 1
ATOM 787 N N . HIS A 1 98 ? 2.882 -0.506 21.746 1.00 88.62 98 HIS A N 1
ATOM 788 C CA . HIS A 1 98 ? 3.225 0.487 20.728 1.00 88.62 98 HIS A CA 1
ATOM 789 C C . HIS A 1 98 ? 4.214 1.525 21.299 1.00 88.62 98 HIS A C 1
ATOM 791 O O . HIS A 1 98 ? 3.955 2.071 22.374 1.00 88.62 98 HIS A O 1
ATOM 797 N N . PRO A 1 99 ? 5.335 1.819 20.613 1.00 85.06 99 PRO A N 1
ATOM 798 C CA . PRO A 1 99 ? 6.292 2.815 21.082 1.00 85.06 99 PRO A CA 1
ATOM 799 C C . PRO A 1 99 ? 5.653 4.202 21.094 1.00 85.06 99 PRO A C 1
ATOM 801 O O . PRO A 1 99 ? 4.827 4.515 20.234 1.00 85.06 99 PRO A O 1
ATOM 804 N N . ASP A 1 100 ? 6.063 5.055 22.027 1.00 84.06 100 ASP A N 1
ATOM 805 C CA . ASP A 1 100 ? 5.669 6.457 21.973 1.00 84.06 100 ASP A CA 1
ATOM 806 C C . ASP A 1 100 ? 6.373 7.141 20.791 1.00 84.06 100 ASP A C 1
ATOM 808 O O . ASP A 1 100 ? 7.601 7.233 20.737 1.00 84.06 100 ASP A O 1
ATOM 812 N N . LEU A 1 101 ? 5.580 7.571 19.809 1.00 84.38 101 LEU A N 1
ATOM 813 C CA . LEU A 1 101 ? 6.044 8.274 18.614 1.00 84.38 101 LEU A CA 1
ATOM 814 C C . LEU A 1 101 ? 5.766 9.787 18.694 1.00 84.38 101 LEU A C 1
ATOM 816 O O . LEU A 1 101 ? 6.021 10.503 17.730 1.00 84.38 101 LEU A O 1
ATOM 820 N N . GLY A 1 102 ? 5.274 10.304 19.825 1.00 78.38 102 GLY A N 1
ATOM 821 C CA . GLY A 1 102 ? 4.994 11.732 19.995 1.00 78.38 102 GLY A CA 1
ATOM 822 C C . GLY A 1 102 ? 6.245 12.601 20.162 1.00 78.38 102 GLY A C 1
ATOM 823 O O . GLY A 1 102 ? 6.235 13.766 19.775 1.00 78.38 102 GLY A O 1
ATOM 824 N N . ALA A 1 103 ? 7.336 12.046 20.701 1.00 74.94 103 ALA A N 1
ATOM 825 C CA . ALA A 1 103 ? 8.489 12.835 21.138 1.00 74.94 103 ALA A CA 1
ATOM 826 C C . ALA A 1 103 ? 9.409 13.313 20.001 1.00 74.94 103 ALA A C 1
ATOM 828 O O . ALA A 1 103 ? 9.854 14.461 19.999 1.00 74.94 103 ALA A O 1
ATOM 829 N N . SER A 1 104 ? 9.771 12.442 19.051 1.00 75.19 104 SER A N 1
ATOM 830 C CA . SER A 1 104 ? 10.725 12.772 17.979 1.00 75.19 104 SER A CA 1
ATOM 831 C C . SER A 1 104 ? 10.622 11.806 16.793 1.00 75.19 104 SER A C 1
ATOM 833 O O . SER A 1 104 ? 10.357 10.617 16.995 1.00 75.19 104 SER A O 1
ATOM 835 N N . PRO A 1 105 ? 10.872 12.267 15.552 1.00 80.94 105 PRO A N 1
ATOM 836 C CA . PRO A 1 105 ? 10.949 11.386 14.395 1.00 80.94 105 PRO A CA 1
ATOM 837 C C . PRO A 1 105 ? 12.131 10.411 14.510 1.00 80.94 105 PRO A C 1
ATOM 839 O O . PRO A 1 105 ? 13.184 10.766 15.042 1.00 80.94 105 PRO A O 1
ATOM 842 N N . PRO A 1 106 ? 12.011 9.186 13.967 1.00 83.12 106 PRO A N 1
ATOM 843 C CA . PRO A 1 106 ? 13.107 8.228 13.978 1.00 83.12 106 PRO A CA 1
ATOM 844 C C . PRO A 1 106 ? 14.289 8.736 13.144 1.00 83.12 106 PRO A C 1
ATOM 846 O O . PRO A 1 106 ? 14.099 9.362 12.097 1.00 83.12 106 PRO A O 1
ATOM 849 N N . ALA A 1 107 ? 15.514 8.386 13.549 1.00 83.19 107 ALA A N 1
ATOM 850 C CA . ALA A 1 107 ? 16.751 8.799 12.871 1.00 83.19 107 ALA A CA 1
ATOM 851 C C . ALA A 1 107 ? 16.792 8.420 11.374 1.00 83.19 107 ALA A C 1
ATOM 853 O O . ALA A 1 107 ? 17.440 9.077 10.565 1.00 83.19 107 ALA A O 1
ATOM 854 N N . THR A 1 108 ? 16.054 7.381 10.975 1.00 82.12 108 THR A N 1
ATOM 855 C CA . THR A 1 108 ? 15.966 6.903 9.587 1.00 82.12 108 THR A CA 1
ATOM 856 C C . THR A 1 108 ? 14.961 7.672 8.723 1.00 82.12 108 THR A C 1
ATOM 858 O O . THR A 1 108 ? 14.742 7.298 7.565 1.00 82.12 108 THR A O 1
ATOM 861 N N . THR A 1 109 ? 14.319 8.721 9.250 1.00 81.00 109 THR A N 1
ATOM 862 C CA . THR A 1 109 ? 13.273 9.471 8.534 1.00 81.00 109 THR A CA 1
ATOM 863 C C . THR A 1 109 ? 13.801 10.074 7.242 1.00 81.00 109 THR A C 1
ATOM 865 O O . THR A 1 109 ? 13.218 9.805 6.195 1.00 81.00 109 THR A O 1
ATOM 868 N N . SER A 1 110 ? 14.945 10.763 7.279 1.00 77.62 110 SER A N 1
ATOM 869 C CA . SER A 1 110 ? 15.549 11.388 6.094 1.00 77.62 110 SER A CA 1
ATOM 870 C C . SER A 1 110 ? 15.855 10.377 4.987 1.00 77.62 110 SER A C 1
ATOM 872 O O . SER A 1 110 ? 15.530 10.596 3.827 1.00 77.62 110 SER A O 1
ATOM 874 N N . ALA A 1 111 ? 16.412 9.214 5.340 1.00 78.81 111 ALA A N 1
ATOM 875 C CA . ALA A 1 111 ? 16.680 8.159 4.363 1.00 78.81 111 ALA A CA 1
ATOM 876 C C . ALA A 1 111 ? 15.386 7.597 3.742 1.00 78.81 111 ALA A C 1
ATOM 878 O O . ALA A 1 111 ? 15.353 7.247 2.562 1.00 78.81 111 ALA A O 1
ATOM 879 N N . SER A 1 112 ? 14.314 7.509 4.533 1.00 83.12 112 SER A N 1
ATOM 880 C CA . SER A 1 112 ? 13.021 6.977 4.089 1.00 83.12 112 SER A CA 1
ATOM 881 C C . SER A 1 112 ? 12.291 7.957 3.165 1.00 83.12 112 SER A C 1
ATOM 883 O O . SER A 1 112 ? 11.760 7.551 2.133 1.00 83.12 112 SER A O 1
ATOM 885 N N . THR A 1 113 ? 12.300 9.251 3.496 1.00 79.06 113 THR A N 1
ATOM 886 C CA . THR A 1 113 ? 11.671 10.298 2.680 1.00 79.06 113 THR A CA 1
ATOM 887 C C . THR A 1 113 ? 12.386 10.460 1.345 1.00 79.06 113 THR A C 1
ATOM 889 O O . THR A 1 113 ? 11.722 10.494 0.313 1.00 79.06 113 THR A O 1
ATOM 892 N N . SER A 1 114 ? 13.725 10.440 1.321 1.00 75.38 114 SER A N 1
ATOM 893 C CA . SER A 1 114 ? 14.489 10.476 0.066 1.00 75.38 114 SER A CA 1
ATOM 894 C C . SER A 1 114 ? 14.140 9.319 -0.873 1.00 75.38 114 SER A C 1
ATOM 896 O O . SER A 1 114 ? 14.017 9.533 -2.077 1.00 75.38 114 SER A O 1
ATOM 898 N N . ARG A 1 115 ? 13.925 8.103 -0.349 1.00 77.69 115 ARG A N 1
ATOM 899 C CA . ARG A 1 115 ? 13.497 6.955 -1.170 1.00 77.69 115 ARG A CA 1
ATOM 900 C C . ARG A 1 115 ? 12.127 7.176 -1.804 1.00 77.69 115 ARG A C 1
ATOM 902 O O . ARG A 1 115 ? 11.953 6.860 -2.978 1.00 77.69 115 ARG A O 1
ATOM 909 N N . VAL A 1 116 ? 11.168 7.718 -1.050 1.00 76.38 116 VAL A N 1
ATOM 910 C CA . VAL A 1 116 ? 9.835 8.030 -1.588 1.00 76.38 116 VAL A CA 1
ATOM 911 C C . VAL A 1 116 ? 9.909 9.134 -2.636 1.00 76.38 116 VAL A C 1
ATOM 913 O O . VAL A 1 116 ? 9.310 8.970 -3.689 1.00 76.38 116 VAL A O 1
ATOM 916 N N . LEU A 1 117 ? 10.702 10.186 -2.414 1.00 72.12 117 LEU A N 1
ATOM 917 C CA . LEU A 1 117 ? 10.896 11.271 -3.387 1.00 72.12 117 LEU A CA 1
ATOM 918 C C . LEU A 1 117 ? 11.551 10.788 -4.694 1.00 72.12 117 LEU A C 1
ATOM 920 O O . LEU A 1 117 ? 11.196 11.215 -5.792 1.00 72.12 117 LEU A O 1
ATOM 924 N N . GLN A 1 118 ? 12.497 9.850 -4.600 1.00 69.56 118 GLN A N 1
ATOM 925 C CA . GLN A 1 118 ? 13.072 9.203 -5.782 1.00 69.56 118 GLN A CA 1
ATOM 926 C C . GLN A 1 118 ? 12.039 8.346 -6.527 1.00 69.56 118 GLN A C 1
ATOM 928 O O . GLN A 1 118 ? 12.057 8.296 -7.758 1.00 69.56 118 GLN A O 1
ATOM 933 N N . ALA A 1 119 ? 11.129 7.690 -5.800 1.00 62.62 119 ALA A N 1
ATOM 934 C CA . ALA A 1 119 ? 10.054 6.891 -6.381 1.00 62.62 119 ALA A CA 1
ATOM 935 C C . ALA A 1 119 ? 8.904 7.744 -6.956 1.00 62.62 119 ALA A C 1
ATOM 937 O O . ALA A 1 119 ? 8.315 7.338 -7.958 1.00 62.62 119 ALA A O 1
ATOM 938 N N . SER A 1 120 ? 8.608 8.914 -6.370 1.00 62.41 120 SER A N 1
ATOM 939 C CA . SER A 1 120 ? 7.590 9.867 -6.848 1.00 62.41 120 SER A CA 1
ATOM 940 C C . SER A 1 120 ? 8.039 10.655 -8.083 1.00 62.41 120 SER A C 1
ATOM 942 O O . SER A 1 120 ? 7.204 11.216 -8.786 1.00 62.41 120 SER A O 1
ATOM 944 N N . GLY A 1 121 ? 9.337 10.638 -8.406 1.00 56.03 121 GLY A N 1
ATOM 945 C CA . GLY A 1 121 ? 9.883 11.222 -9.633 1.00 56.03 121 GLY A CA 1
ATOM 946 C C . GLY A 1 121 ? 10.156 12.726 -9.564 1.00 56.03 121 GLY A C 1
ATOM 947 O O . GLY A 1 121 ? 10.585 13.296 -10.563 1.00 56.03 121 GLY A O 1
ATOM 948 N N . GLU A 1 122 ? 9.993 13.366 -8.404 1.00 53.16 122 GLU A N 1
ATOM 949 C CA . GLU A 1 122 ? 10.118 14.828 -8.253 1.00 53.16 122 GLU A CA 1
ATOM 950 C C . GLU A 1 122 ? 11.549 15.369 -8.423 1.00 53.16 122 GLU A C 1
ATOM 952 O O . GLU A 1 122 ? 11.728 16.566 -8.618 1.00 53.16 122 GLU A O 1
ATOM 957 N N . GLN A 1 123 ? 12.577 14.510 -8.427 1.00 47.88 123 GLN A N 1
ATOM 958 C CA . GLN A 1 123 ? 13.969 14.910 -8.711 1.00 47.88 123 GLN A CA 1
ATOM 959 C C . GLN A 1 123 ? 14.513 14.415 -10.054 1.00 47.88 123 GLN A C 1
ATOM 961 O O . GLN A 1 123 ? 15.675 14.658 -10.377 1.00 47.88 123 GLN A O 1
ATOM 966 N N . SER A 1 124 ? 13.707 13.731 -10.866 1.00 44.31 124 SER A N 1
ATOM 967 C CA . SER A 1 124 ? 14.156 13.301 -12.184 1.00 44.31 124 SER A CA 1
ATOM 968 C C . SER A 1 124 ? 13.401 14.082 -13.244 1.00 44.31 124 SER A C 1
ATOM 970 O O . SER A 1 124 ? 12.272 13.745 -13.596 1.00 44.31 124 SER A O 1
ATOM 972 N N . ALA A 1 125 ? 14.080 15.069 -13.832 1.00 52.94 125 ALA A N 1
ATOM 973 C CA . ALA A 1 125 ? 13.903 15.398 -15.241 1.00 52.94 125 ALA A CA 1
ATOM 974 C C . ALA A 1 125 ? 14.233 14.139 -16.069 1.00 52.94 125 ALA A C 1
ATOM 976 O O . ALA A 1 125 ? 15.286 14.009 -16.689 1.00 52.94 125 ALA A O 1
ATOM 977 N N . ARG A 1 126 ? 13.360 13.136 -15.990 1.00 47.78 126 ARG A N 1
ATOM 978 C CA . ARG A 1 126 ? 13.445 11.906 -16.753 1.00 47.78 126 ARG A CA 1
ATOM 979 C C . ARG A 1 126 ? 12.843 12.252 -18.099 1.00 47.78 126 ARG A C 1
ATOM 981 O O . ARG A 1 126 ? 11.660 12.581 -18.177 1.0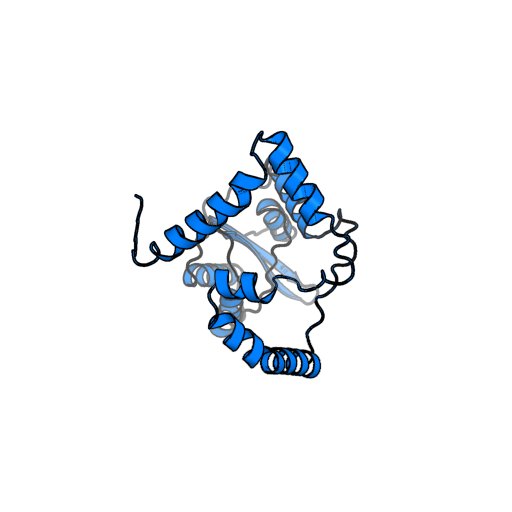0 47.78 126 ARG A O 1
ATOM 988 N N . ALA A 1 127 ? 13.662 12.189 -19.149 1.00 58.62 127 ALA A N 1
ATOM 989 C CA . ALA A 1 127 ? 13.154 12.144 -20.513 1.00 58.62 127 ALA A CA 1
ATOM 990 C C . ALA A 1 127 ? 11.965 11.165 -20.549 1.00 58.62 127 ALA A C 1
ATOM 992 O O . ALA A 1 127 ? 12.052 10.106 -19.910 1.00 58.62 127 ALA A O 1
ATOM 993 N N . PRO A 1 128 ? 10.846 11.521 -21.207 1.00 47.50 128 PRO A N 1
ATOM 994 C CA . PRO A 1 128 ? 9.623 10.739 -21.136 1.00 47.50 128 PRO A CA 1
ATOM 995 C C . PRO A 1 128 ? 9.944 9.282 -21.454 1.00 47.50 128 PRO A C 1
ATOM 997 O O . PRO A 1 128 ? 10.474 8.975 -22.522 1.00 47.50 128 PRO A O 1
ATOM 1000 N N . LEU A 1 129 ? 9.6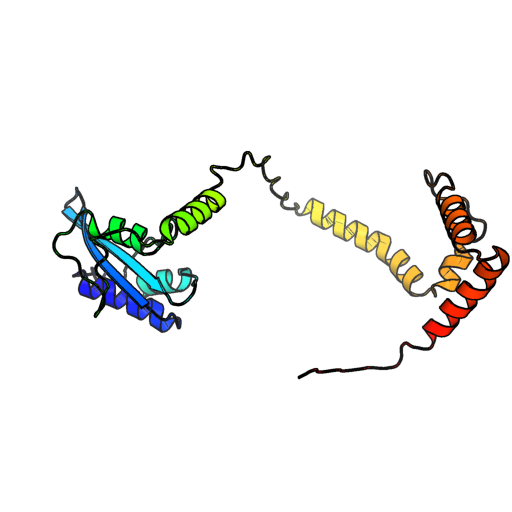52 8.394 -20.497 1.00 58.09 129 LEU A N 1
ATOM 1001 C CA . LEU A 1 129 ? 9.696 6.952 -20.701 1.00 58.09 129 LEU A CA 1
ATOM 1002 C C . LEU A 1 129 ? 8.884 6.672 -21.962 1.00 58.09 129 LEU A C 1
ATOM 1004 O O . LEU A 1 129 ? 7.660 6.820 -21.956 1.00 58.09 129 LEU A O 1
ATOM 1008 N N . GLN A 1 130 ? 9.570 6.316 -23.050 1.00 62.47 130 GLN A N 1
ATOM 1009 C CA . GLN A 1 130 ? 8.914 5.888 -24.274 1.00 62.47 130 GLN A CA 1
ATOM 1010 C C . GLN A 1 130 ? 8.026 4.709 -23.888 1.00 62.47 130 GLN A C 1
ATOM 1012 O O . GLN A 1 130 ? 8.513 3.618 -23.582 1.00 62.47 130 GLN A O 1
ATOM 1017 N N . LYS A 1 131 ? 6.710 4.944 -23.830 1.00 55.00 131 LYS A N 1
ATOM 1018 C CA . LYS A 1 131 ? 5.728 3.880 -23.644 1.00 55.00 131 LYS A CA 1
ATOM 1019 C C . LYS A 1 131 ? 6.036 2.850 -24.722 1.00 55.00 131 LYS A C 1
ATOM 1021 O O . LYS A 1 131 ? 5.926 3.169 -25.905 1.00 55.00 131 LYS A O 1
ATOM 1026 N N . ARG A 1 132 ? 6.464 1.645 -24.325 1.00 66.44 132 ARG A N 1
ATOM 1027 C CA . ARG A 1 132 ? 6.662 0.538 -25.268 1.00 66.44 132 ARG A CA 1
ATOM 1028 C C . ARG A 1 132 ? 5.342 0.398 -26.018 1.00 66.44 132 ARG A C 1
ATOM 1030 O O . ARG A 1 132 ? 4.320 0.108 -25.391 1.00 66.44 132 ARG A O 1
ATOM 1037 N N . LYS A 1 133 ? 5.343 0.720 -27.317 1.00 74.50 133 LYS A N 1
ATOM 1038 C CA . LYS A 1 133 ? 4.146 0.620 -28.153 1.00 74.50 133 LYS A CA 1
ATOM 1039 C C . LYS A 1 133 ? 3.614 -0.798 -27.991 1.00 74.50 133 LYS A C 1
ATOM 1041 O O . LYS A 1 133 ? 4.356 -1.760 -28.182 1.00 74.50 133 LYS A O 1
ATOM 1046 N N . ARG A 1 134 ? 2.348 -0.925 -27.586 1.00 78.44 134 ARG A N 1
ATOM 1047 C CA . ARG A 1 134 ? 1.660 -2.211 -27.679 1.00 78.44 134 ARG A CA 1
ATOM 1048 C C . ARG A 1 134 ? 1.616 -2.551 -29.161 1.00 78.44 134 ARG A C 1
ATOM 1050 O O . ARG A 1 134 ? 1.090 -1.759 -29.938 1.00 78.44 134 ARG A O 1
ATOM 1057 N N . LEU A 1 135 ? 2.219 -3.679 -29.516 1.00 81.88 135 LEU A N 1
ATOM 1058 C CA . LEU A 1 135 ? 2.192 -4.191 -30.876 1.00 81.88 135 LEU A CA 1
ATOM 1059 C C . LEU A 1 135 ? 0.735 -4.456 -31.249 1.00 81.88 135 LEU A C 1
ATOM 1061 O O . LEU A 1 135 ? -0.011 -5.075 -30.484 1.00 81.88 135 LEU A O 1
ATOM 1065 N N . SER A 1 136 ? 0.325 -3.920 -32.390 1.00 89.00 136 SER A N 1
ATOM 1066 C CA . SER A 1 136 ? -0.980 -4.208 -32.964 1.00 89.00 136 SER A CA 1
ATOM 1067 C C . SER A 1 136 ? -1.033 -5.661 -33.437 1.00 89.00 136 SER A C 1
ATOM 1069 O O . SER A 1 136 ? -0.002 -6.308 -33.632 1.00 89.00 136 SER A O 1
ATOM 1071 N N . ALA A 1 137 ? -2.241 -6.176 -33.672 1.00 87.69 137 ALA A N 1
ATOM 1072 C CA . ALA A 1 137 ? -2.406 -7.483 -34.305 1.00 87.69 137 ALA A CA 1
ATOM 1073 C C . ALA A 1 137 ? -1.665 -7.560 -35.655 1.00 87.69 137 ALA A C 1
ATOM 1075 O O . ALA A 1 137 ? -1.116 -8.605 -35.993 1.00 87.69 137 ALA A O 1
ATOM 1076 N N . PHE A 1 138 ? -1.580 -6.437 -36.378 1.00 89.75 138 PHE A N 1
ATOM 1077 C CA . PHE A 1 138 ? -0.821 -6.335 -37.618 1.00 89.75 138 PHE A CA 1
ATOM 1078 C C . PHE A 1 138 ? 0.692 -6.469 -37.388 1.00 89.75 138 PHE A C 1
ATOM 1080 O O . PHE A 1 138 ? 1.327 -7.290 -38.045 1.00 89.75 138 PHE A O 1
ATOM 1087 N N . ASP A 1 139 ? 1.261 -5.758 -36.408 1.00 88.75 139 ASP A N 1
ATOM 1088 C CA . ASP A 1 139 ? 2.693 -5.863 -36.084 1.00 88.75 139 ASP A CA 1
ATOM 1089 C C . ASP A 1 139 ? 3.071 -7.296 -35.680 1.00 88.75 139 ASP A C 1
ATOM 1091 O O . ASP A 1 139 ? 4.085 -7.831 -36.124 1.00 88.75 139 ASP A O 1
ATOM 1095 N N . VAL A 1 140 ? 2.220 -7.946 -34.877 1.00 85.25 140 VAL A N 1
ATOM 1096 C CA . VAL A 1 140 ? 2.406 -9.350 -34.486 1.00 85.25 140 VAL A CA 1
ATOM 1097 C C . VAL A 1 140 ? 2.321 -10.269 -35.707 1.00 85.25 140 VAL A C 1
ATOM 1099 O O . VAL A 1 140 ? 3.178 -11.134 -35.872 1.00 85.25 140 VAL A O 1
ATOM 1102 N N . SER A 1 141 ? 1.342 -10.064 -36.596 1.00 85.88 141 SER A N 1
ATOM 1103 C CA . SER A 1 141 ? 1.206 -10.865 -37.820 1.00 85.88 141 SER A CA 1
ATOM 1104 C C . SER A 1 141 ? 2.414 -10.730 -38.747 1.00 85.88 141 SER A C 1
ATOM 1106 O O . SER A 1 141 ? 2.874 -11.726 -39.301 1.00 85.88 141 SER A O 1
ATOM 1108 N N . GLN A 1 142 ? 2.985 -9.528 -38.854 1.00 86.94 142 GLN A N 1
ATOM 1109 C CA . GLN A 1 142 ? 4.167 -9.281 -39.665 1.00 86.94 142 GLN A CA 1
ATOM 1110 C C . GLN A 1 142 ? 5.400 -9.972 -39.068 1.00 86.94 142 GLN A C 1
ATOM 1112 O O . GLN A 1 142 ? 6.149 -10.601 -39.805 1.00 86.94 142 GLN A O 1
ATOM 1117 N N . MET A 1 143 ? 5.588 -9.940 -37.743 1.00 82.88 143 MET A N 1
ATOM 1118 C CA . MET A 1 143 ? 6.678 -10.677 -37.084 1.00 82.88 143 MET A CA 1
ATOM 1119 C C . MET A 1 143 ? 6.580 -12.185 -37.315 1.00 82.88 143 MET A C 1
ATOM 1121 O O . MET A 1 143 ? 7.580 -12.820 -37.633 1.00 82.88 143 MET A O 1
ATOM 1125 N N . VAL A 1 144 ? 5.377 -12.753 -37.197 1.00 86.12 144 VAL A N 1
ATOM 1126 C CA . VAL A 1 144 ? 5.152 -14.180 -37.469 1.00 86.12 144 VAL A CA 1
ATOM 1127 C C . VAL A 1 144 ? 5.420 -14.503 -38.940 1.00 86.12 144 VAL A C 1
ATOM 1129 O O . VAL A 1 144 ? 6.048 -15.515 -39.230 1.00 86.12 144 VAL A O 1
ATOM 1132 N N . ALA A 1 145 ? 5.008 -13.636 -39.869 1.00 88.12 145 ALA A N 1
ATOM 1133 C CA . ALA A 1 145 ? 5.294 -13.811 -41.291 1.00 88.12 145 ALA A CA 1
ATOM 1134 C C . ALA A 1 145 ? 6.805 -13.798 -41.589 1.00 88.12 145 ALA A C 1
ATOM 1136 O O . ALA A 1 145 ? 7.270 -14.645 -42.347 1.00 88.12 145 ALA A O 1
ATOM 1137 N N . TRP A 1 146 ? 7.576 -12.902 -40.963 1.00 81.00 146 TRP A N 1
ATOM 1138 C CA . TRP A 1 146 ? 9.040 -12.881 -41.086 1.00 81.00 146 TRP A CA 1
ATOM 1139 C C . TRP A 1 146 ? 9.693 -14.134 -40.499 1.00 81.00 146 TRP A C 1
ATOM 1141 O O . TRP A 1 146 ? 10.576 -14.717 -41.122 1.00 81.00 146 TRP A O 1
ATOM 1151 N N . GLU A 1 147 ? 9.227 -14.593 -39.336 1.00 82.25 147 GLU A N 1
ATOM 1152 C CA . GLU A 1 147 ? 9.719 -15.835 -38.733 1.00 82.25 147 GLU A CA 1
ATOM 1153 C C . GLU A 1 147 ? 9.453 -17.054 -39.622 1.00 82.25 147 GLU A C 1
ATOM 1155 O O . GLU A 1 147 ? 10.327 -17.905 -39.766 1.00 82.25 147 GLU A O 1
ATOM 1160 N N . LEU A 1 148 ? 8.280 -17.121 -40.259 1.00 84.31 148 LEU A N 1
ATOM 1161 C CA . LEU A 1 148 ? 7.943 -18.187 -41.202 1.00 84.31 148 LEU A CA 1
ATOM 1162 C C . LEU A 1 148 ? 8.737 -18.084 -42.510 1.00 84.31 148 LEU A C 1
ATOM 1164 O O . LEU A 1 148 ? 9.162 -19.110 -43.032 1.00 84.31 148 LEU A O 1
ATOM 1168 N N . HIS A 1 149 ? 8.967 -16.871 -43.021 1.00 86.81 149 HIS A N 1
ATOM 1169 C CA . HIS A 1 149 ? 9.775 -16.648 -44.223 1.00 86.81 149 HIS A CA 1
ATOM 1170 C C . HIS A 1 149 ? 11.222 -17.127 -44.031 1.00 86.81 149 HIS A C 1
ATOM 1172 O O . HIS A 1 149 ? 11.779 -17.788 -44.906 1.00 86.81 149 HIS A O 1
ATOM 1178 N N . ASP A 1 150 ? 11.799 -16.868 -42.855 1.00 88.19 150 ASP A N 1
ATOM 1179 C CA . ASP A 1 150 ? 13.175 -17.254 -42.533 1.00 88.19 150 ASP A CA 1
ATOM 1180 C C . ASP A 1 150 ? 13.298 -18.676 -41.965 1.00 88.19 150 ASP A C 1
ATOM 1182 O O . ASP A 1 150 ? 14.420 -19.160 -41.781 1.00 88.19 150 ASP A O 1
ATOM 1186 N N . ALA A 1 151 ? 12.184 -19.353 -41.663 1.00 84.06 151 ALA A N 1
ATOM 1187 C CA . ALA A 1 151 ? 12.183 -20.649 -40.985 1.00 84.06 151 ALA A CA 1
ATOM 1188 C C . ALA A 1 151 ? 12.996 -21.702 -41.748 1.00 84.06 151 ALA A C 1
ATOM 1190 O O . ALA A 1 151 ? 13.813 -22.397 -41.143 1.00 84.06 151 ALA A O 1
ATOM 1191 N N . GLU A 1 152 ? 12.832 -21.766 -43.071 1.00 87.56 152 GLU A N 1
ATOM 1192 C CA . GLU A 1 152 ? 13.565 -22.705 -43.924 1.00 87.56 152 GLU A CA 1
ATOM 1193 C C . GLU A 1 152 ? 15.068 -22.401 -43.913 1.00 87.56 152 GLU A C 1
ATOM 1195 O O . GLU A 1 152 ? 15.889 -23.273 -43.646 1.00 87.56 152 GLU A O 1
ATOM 1200 N N . SER A 1 153 ? 15.446 -21.133 -44.078 1.00 84.75 153 SER A N 1
ATOM 1201 C CA . SER A 1 153 ? 16.846 -20.697 -44.016 1.00 84.75 153 SER A CA 1
ATOM 1202 C C . SER A 1 153 ? 17.488 -20.982 -42.652 1.00 84.75 153 SER A C 1
ATOM 1204 O O . SER A 1 153 ? 18.660 -21.361 -42.577 1.00 84.75 153 SER A O 1
ATOM 1206 N N . LYS A 1 154 ? 16.734 -20.822 -41.554 1.00 84.69 154 LYS A N 1
ATOM 1207 C CA . LYS A 1 154 ? 17.178 -21.156 -40.190 1.00 84.69 154 LYS A CA 1
ATOM 1208 C C . LYS A 1 154 ? 17.327 -22.667 -40.005 1.00 84.69 154 LYS A C 1
ATOM 1210 O O . LYS A 1 154 ? 18.305 -23.093 -39.390 1.00 84.69 154 LYS A O 1
ATOM 1215 N N . LEU A 1 155 ? 16.406 -23.461 -40.551 1.00 88.88 155 LEU A N 1
ATOM 1216 C CA . LEU A 1 155 ? 16.456 -24.922 -40.531 1.00 88.88 155 LEU A CA 1
ATOM 1217 C C . LEU A 1 155 ? 17.659 -25.447 -41.325 1.00 88.88 155 LEU A C 1
ATOM 1219 O O . LEU A 1 155 ? 18.452 -26.222 -40.792 1.00 88.88 155 LEU A O 1
ATOM 1223 N N . GLU A 1 156 ? 17.853 -24.965 -42.552 1.00 86.44 156 GLU A N 1
ATOM 1224 C CA . GLU A 1 156 ? 18.992 -25.311 -43.409 1.00 86.44 156 GLU A CA 1
ATOM 1225 C C . GLU A 1 156 ? 20.325 -24.881 -42.794 1.00 86.44 156 GLU A C 1
ATOM 1227 O O . GLU A 1 156 ? 21.306 -25.624 -42.825 1.00 86.44 156 GLU A O 1
ATOM 1232 N N . ARG A 1 157 ? 20.372 -23.711 -42.148 1.00 87.12 157 ARG A N 1
ATOM 1233 C CA . ARG A 1 157 ? 21.539 -23.295 -41.360 1.00 87.12 157 ARG A CA 1
ATOM 1234 C C . ARG A 1 157 ? 21.782 -24.221 -40.167 1.00 87.12 157 ARG A C 1
ATOM 1236 O O . ARG A 1 157 ? 22.938 -24.487 -39.854 1.00 87.12 157 ARG A O 1
ATOM 1243 N N . GLY A 1 158 ? 20.725 -24.690 -39.505 1.00 85.06 158 GLY A N 1
ATOM 1244 C CA . GLY A 1 158 ? 20.806 -25.608 -38.367 1.00 85.06 158 GLY A CA 1
ATOM 1245 C C . GLY A 1 158 ? 21.340 -26.996 -38.732 1.00 85.06 158 GLY A C 1
ATOM 1246 O O . GLY A 1 158 ? 21.954 -27.643 -37.886 1.00 85.06 158 GLY A O 1
ATOM 1247 N N . LYS A 1 159 ? 21.160 -27.429 -39.987 1.00 89.44 159 LYS A N 1
ATOM 1248 C CA . LYS A 1 159 ? 21.713 -28.685 -40.522 1.00 89.44 159 LYS A CA 1
ATOM 1249 C C . LYS A 1 159 ? 23.215 -28.612 -40.811 1.00 89.44 159 LYS A C 1
ATOM 1251 O O . LYS A 1 159 ? 23.854 -29.656 -40.890 1.00 89.44 159 LYS A O 1
ATOM 1256 N N . LYS A 1 160 ? 23.777 -27.408 -40.972 1.00 87.00 160 LYS A N 1
ATOM 1257 C CA . LYS A 1 160 ? 25.188 -27.214 -41.325 1.00 87.00 160 LYS A CA 1
ATOM 1258 C C . LYS A 1 160 ? 26.072 -27.152 -40.090 1.00 87.00 160 LYS A C 1
ATOM 1260 O O . LYS A 1 160 ? 25.791 -26.429 -39.129 1.00 87.00 160 LYS A O 1
ATOM 1265 N N . SER A 1 161 ? 27.200 -27.848 -40.145 1.00 84.31 161 SER A N 1
ATOM 1266 C CA . SER A 1 161 ? 28.234 -27.707 -39.126 1.00 84.31 161 SER A CA 1
ATOM 1267 C C . SER A 1 161 ? 28.893 -26.322 -39.209 1.00 84.31 161 SER A C 1
ATOM 1269 O O . SER A 1 161 ? 28.924 -25.668 -40.251 1.00 84.31 161 SER A O 1
ATOM 1271 N N . ARG A 1 162 ? 29.443 -25.826 -38.095 1.00 73.44 162 ARG A N 1
ATOM 1272 C CA . ARG A 1 162 ? 30.122 -24.518 -38.075 1.00 73.44 162 ARG A CA 1
ATOM 1273 C C . ARG A 1 162 ? 31.262 -24.416 -39.113 1.00 73.44 162 ARG A C 1
ATOM 1275 O O . ARG A 1 162 ? 31.357 -23.358 -39.736 1.00 73.44 162 ARG A O 1
ATOM 1282 N N . PRO A 1 163 ? 32.085 -25.461 -39.347 1.00 79.06 163 PRO A N 1
ATOM 1283 C CA . PRO A 1 163 ? 33.048 -25.477 -40.449 1.00 79.06 163 PRO A CA 1
ATOM 1284 C C . PRO A 1 163 ? 32.404 -25.388 -41.839 1.00 79.06 163 PRO A C 1
ATOM 1286 O O . PRO A 1 163 ? 32.867 -24.594 -42.648 1.00 79.06 163 PRO A O 1
ATOM 1289 N N . GLU A 1 164 ? 31.317 -26.119 -42.106 1.00 80.31 164 GLU A N 1
ATOM 1290 C CA . GLU A 1 164 ? 30.592 -26.045 -43.390 1.00 80.31 164 GLU A CA 1
ATOM 1291 C C . GLU A 1 164 ? 30.017 -24.654 -43.654 1.00 80.31 164 GLU A C 1
ATOM 1293 O O . GLU A 1 164 ? 30.048 -24.166 -44.783 1.00 80.31 164 GLU A O 1
ATOM 1298 N N . ILE A 1 165 ? 29.519 -23.985 -42.608 1.00 83.19 165 ILE A N 1
ATOM 1299 C CA . ILE A 1 165 ? 29.069 -22.596 -42.715 1.00 83.19 165 ILE A CA 1
ATOM 1300 C C . ILE A 1 165 ? 30.244 -21.719 -43.154 1.00 83.19 165 ILE A C 1
ATOM 1302 O O . ILE A 1 165 ? 30.105 -20.975 -44.119 1.00 83.19 165 ILE A O 1
ATOM 1306 N N . LEU A 1 166 ? 31.402 -21.818 -42.496 1.00 76.50 166 LEU A N 1
ATOM 1307 C CA . LEU A 1 166 ? 32.580 -21.015 -42.845 1.00 76.50 166 LEU A CA 1
ATOM 1308 C C . LEU A 1 166 ? 33.083 -21.297 -44.265 1.00 76.50 166 LEU A C 1
ATOM 1310 O O . LEU A 1 166 ? 33.419 -20.357 -44.983 1.00 76.50 166 LEU A O 1
ATOM 1314 N N . ASP A 1 167 ? 33.094 -22.562 -44.683 1.00 79.44 167 ASP A N 1
ATOM 1315 C CA . ASP A 1 167 ? 33.530 -22.947 -46.025 1.00 79.44 167 ASP A CA 1
ATOM 1316 C C . ASP A 1 167 ? 32.569 -22.423 -47.106 1.00 79.44 167 ASP A C 1
ATOM 1318 O O . ASP A 1 167 ? 33.017 -21.943 -48.144 1.00 79.44 167 ASP A O 1
ATOM 1322 N N . SER A 1 168 ? 31.260 -22.361 -46.822 1.00 79.62 168 SER A N 1
ATOM 1323 C CA . SER A 1 168 ? 30.268 -21.783 -47.747 1.00 79.62 168 SER A CA 1
ATOM 1324 C C . SER A 1 168 ? 30.444 -20.281 -48.018 1.00 79.62 168 SER A C 1
ATOM 1326 O O . SER A 1 168 ? 29.967 -19.783 -49.036 1.00 79.62 168 SER A O 1
ATOM 1328 N N . PHE A 1 169 ? 31.155 -19.558 -47.144 1.00 80.00 169 PHE A N 1
ATOM 1329 C CA . PHE A 1 169 ? 31.484 -18.138 -47.331 1.00 80.00 169 PHE A CA 1
ATOM 1330 C C . PHE A 1 169 ? 32.885 -17.914 -47.916 1.00 80.00 169 PHE A C 1
ATOM 1332 O O . PHE A 1 169 ? 33.282 -16.772 -48.160 1.00 80.00 169 PHE A O 1
ATOM 1339 N N . LYS A 1 170 ? 33.657 -18.977 -48.157 1.00 77.19 170 LYS A N 1
ATOM 1340 C CA . LYS A 1 170 ? 35.018 -18.866 -48.679 1.00 77.19 170 LYS A CA 1
ATOM 1341 C C . LYS A 1 170 ? 34.998 -18.291 -50.098 1.00 77.19 170 LYS A C 1
ATOM 1343 O O . LYS A 1 170 ? 34.361 -18.832 -50.995 1.00 77.19 170 LYS A O 1
ATOM 1348 N N . GLY A 1 171 ? 35.703 -17.179 -50.299 1.00 73.56 171 GLY A N 1
ATOM 1349 C CA . GLY A 1 171 ? 35.772 -16.489 -51.593 1.00 73.56 171 GLY A CA 1
ATOM 1350 C C . GLY A 1 171 ? 34.550 -15.629 -51.939 1.00 73.56 171 GLY A C 1
ATOM 1351 O O . GLY A 1 171 ? 34.534 -15.024 -53.007 1.00 73.56 171 GLY A O 1
ATOM 1352 N N . GLN A 1 172 ? 33.549 -15.538 -51.056 1.00 78.94 172 GLN A N 1
ATOM 1353 C CA . GLN A 1 172 ? 32.439 -14.597 -51.219 1.00 78.94 172 GLN A CA 1
ATOM 1354 C C . GLN A 1 172 ? 32.880 -13.169 -50.852 1.00 78.94 172 GLN A C 1
ATOM 1356 O O . GLN A 1 172 ? 33.718 -12.997 -49.959 1.00 78.94 172 GLN A O 1
ATOM 1361 N N . PRO A 1 173 ? 32.335 -12.129 -51.512 1.00 77.31 173 PRO A N 1
ATOM 1362 C CA . PRO A 1 173 ? 32.632 -10.748 -51.157 1.00 77.31 173 PRO A CA 1
ATOM 1363 C C . PRO A 1 173 ? 32.105 -10.422 -49.755 1.00 77.31 173 PRO A C 1
ATOM 1365 O O . PRO A 1 173 ? 31.090 -10.955 -49.304 1.00 77.31 173 PRO A O 1
ATOM 1368 N N . CYS A 1 174 ? 32.787 -9.511 -49.062 1.00 76.62 174 CYS A N 1
ATOM 1369 C CA . CYS A 1 174 ? 32.329 -9.024 -47.767 1.00 76.62 174 CYS A CA 1
ATOM 1370 C C . CYS A 1 174 ? 30.957 -8.343 -47.876 1.00 76.62 174 CYS A C 1
ATOM 1372 O O . CYS A 1 174 ? 30.630 -7.724 -48.890 1.00 76.62 174 CYS A O 1
ATOM 1374 N N . VAL A 1 175 ? 30.177 -8.396 -46.792 1.00 79.50 175 VAL A N 1
ATOM 1375 C CA . VAL A 1 175 ? 28.893 -7.687 -46.716 1.00 79.50 175 VAL A CA 1
ATOM 1376 C C . VAL A 1 175 ? 29.085 -6.169 -46.902 1.00 79.50 175 VAL A C 1
ATOM 1378 O O . VAL A 1 175 ? 30.108 -5.628 -46.459 1.00 79.50 175 VAL A O 1
ATOM 1381 N N . PRO A 1 176 ? 28.125 -5.457 -47.525 1.00 78.25 176 PRO A N 1
ATOM 1382 C CA . PRO A 1 176 ? 28.209 -4.009 -47.707 1.00 78.25 176 PRO A CA 1
ATOM 1383 C C . PRO A 1 176 ? 28.474 -3.282 -46.380 1.00 78.25 176 PRO A C 1
ATOM 1385 O O . PRO A 1 176 ? 27.815 -3.546 -45.378 1.00 78.25 176 PRO A O 1
ATOM 1388 N N . GLY A 1 177 ? 29.465 -2.386 -46.361 1.00 74.25 177 GLY A N 1
ATOM 1389 C CA . GLY A 1 177 ? 29.866 -1.644 -45.156 1.00 74.25 177 GLY A CA 1
ATOM 1390 C C . GLY A 1 177 ? 30.828 -2.377 -44.209 1.00 74.25 177 GLY A C 1
ATOM 1391 O O . GLY A 1 177 ? 31.233 -1.803 -43.203 1.00 74.25 177 GLY A O 1
ATOM 1392 N N . CYS A 1 178 ? 31.253 -3.608 -44.524 1.00 74.75 178 CYS A N 1
ATOM 1393 C CA . CYS A 1 178 ? 32.263 -4.333 -43.739 1.00 74.75 178 CYS A CA 1
ATOM 1394 C C . CYS A 1 178 ? 33.626 -3.608 -43.705 1.00 74.75 178 CYS A C 1
ATOM 1396 O O . CYS A 1 178 ? 34.377 -3.743 -42.738 1.00 74.75 178 CYS A O 1
ATOM 1398 N N . ASN A 1 179 ? 33.948 -2.838 -44.756 1.00 73.12 179 ASN A N 1
ATOM 1399 C CA . ASN A 1 179 ? 35.181 -2.051 -44.923 1.00 73.12 179 ASN A CA 1
ATOM 1400 C C . ASN A 1 179 ? 36.496 -2.834 -44.709 1.00 73.12 179 ASN A C 1
ATOM 1402 O O . ASN A 1 179 ? 37.549 -2.225 -44.562 1.00 73.12 179 ASN A O 1
ATOM 1406 N N . GLY A 1 180 ? 36.455 -4.172 -44.654 1.00 67.44 180 GLY A N 1
ATOM 1407 C CA . GLY A 1 180 ? 37.626 -5.027 -44.426 1.00 67.44 180 GLY A CA 1
ATOM 1408 C C . GLY A 1 180 ? 38.304 -4.849 -43.061 1.00 67.44 180 GLY A C 1
ATOM 1409 O O . GLY A 1 180 ? 39.323 -5.474 -42.801 1.00 67.44 180 GLY A O 1
ATOM 1410 N N . LEU A 1 181 ? 37.750 -4.037 -42.155 1.00 70.19 181 LEU A N 1
ATOM 1411 C CA . LEU A 1 181 ? 38.434 -3.654 -40.915 1.00 70.19 181 LEU A CA 1
ATOM 1412 C C . LEU A 1 181 ? 38.665 -4.843 -39.978 1.00 70.19 181 LEU A C 1
ATOM 1414 O O . LEU A 1 181 ? 39.613 -4.842 -39.199 1.00 70.19 181 LEU A O 1
ATOM 1418 N N . TRP A 1 182 ? 37.818 -5.872 -40.057 1.00 71.69 182 TRP A N 1
ATOM 1419 C CA . TRP A 1 182 ? 37.932 -7.041 -39.191 1.00 71.69 182 TRP A CA 1
ATOM 1420 C C . TRP A 1 182 ? 39.194 -7.864 -39.473 1.00 71.69 182 TRP A C 1
ATOM 1422 O O . TRP A 1 182 ? 39.818 -8.331 -38.524 1.00 71.69 182 TRP A O 1
ATOM 1432 N N . SER A 1 183 ? 39.623 -7.988 -40.737 1.00 71.62 183 SER A N 1
ATOM 1433 C CA . SER A 1 183 ? 40.888 -8.663 -41.058 1.00 71.62 183 SER A CA 1
ATOM 1434 C C . SER A 1 183 ? 42.083 -7.846 -40.576 1.00 71.62 183 SER A C 1
ATOM 1436 O O . SER A 1 183 ? 42.990 -8.405 -39.971 1.00 71.62 183 SER A O 1
ATOM 1438 N N . THR A 1 184 ? 42.041 -6.520 -40.730 1.00 72.88 184 THR A N 1
ATOM 1439 C CA . THR A 1 184 ? 43.082 -5.619 -40.213 1.00 72.88 184 THR A CA 1
ATOM 1440 C C . THR A 1 184 ? 43.199 -5.692 -38.689 1.00 72.88 184 THR A C 1
ATOM 1442 O O . THR A 1 184 ? 44.303 -5.778 -38.158 1.00 72.88 184 THR A O 1
ATOM 1445 N N . ILE A 1 185 ? 42.070 -5.702 -37.973 1.00 74.75 185 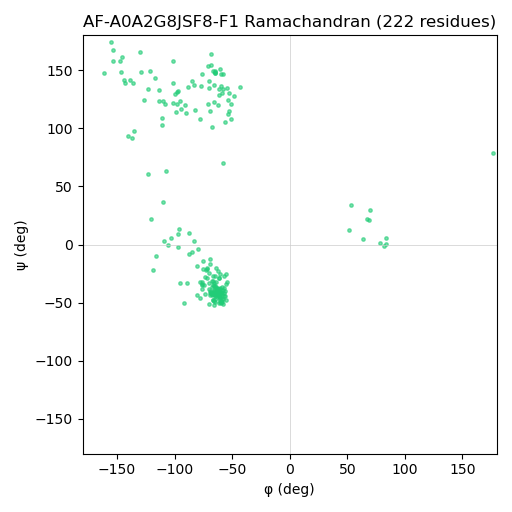ILE A N 1
ATOM 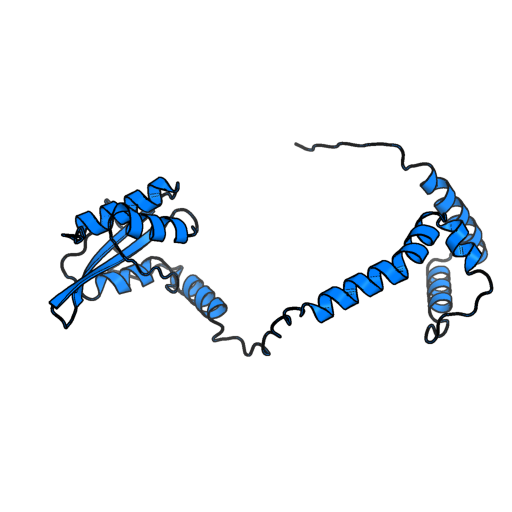1446 C CA . ILE A 1 185 ? 42.044 -5.838 -36.510 1.00 74.75 185 ILE A CA 1
ATOM 1447 C C . ILE A 1 185 ? 42.546 -7.224 -36.089 1.00 74.75 185 ILE A C 1
ATOM 1449 O O . ILE A 1 185 ? 43.323 -7.327 -35.142 1.00 74.75 185 ILE A O 1
ATOM 1453 N N . ALA A 1 186 ? 42.139 -8.288 -36.786 1.00 74.06 186 ALA A N 1
ATOM 1454 C CA . ALA A 1 186 ? 42.608 -9.639 -36.499 1.00 74.06 186 ALA A CA 1
ATOM 1455 C C . ALA A 1 186 ? 44.131 -9.757 -36.683 1.00 74.06 186 ALA A C 1
ATOM 1457 O O . ALA A 1 186 ? 44.815 -10.274 -35.802 1.00 74.06 186 ALA A O 1
ATOM 1458 N N . GLU A 1 187 ? 44.678 -9.221 -37.774 1.00 75.62 187 GLU A N 1
ATOM 1459 C CA . GLU A 1 187 ? 46.123 -9.186 -38.025 1.00 75.62 187 GLU A CA 1
ATOM 1460 C C . GLU A 1 187 ? 46.884 -8.365 -36.978 1.00 75.62 187 GLU A C 1
ATOM 1462 O O . GLU A 1 187 ? 47.953 -8.784 -36.527 1.00 75.62 187 GLU A O 1
ATOM 1467 N N . ASP A 1 188 ? 46.338 -7.224 -36.553 1.00 77.94 188 ASP A N 1
ATOM 1468 C CA . ASP A 1 188 ? 46.942 -6.392 -35.510 1.00 77.94 188 ASP A CA 1
ATOM 1469 C C . ASP A 1 188 ? 46.955 -7.107 -34.148 1.00 77.94 188 ASP A C 1
ATOM 1471 O O . ASP A 1 188 ? 47.969 -7.098 -33.449 1.00 77.94 188 ASP A O 1
ATOM 1475 N N . ILE A 1 189 ? 45.879 -7.820 -33.792 1.00 77.81 189 ILE A N 1
ATOM 1476 C CA . ILE A 1 189 ? 45.842 -8.663 -32.587 1.00 77.81 189 ILE A CA 1
ATOM 1477 C C . ILE A 1 189 ? 46.910 -9.757 -32.667 1.00 77.81 189 ILE A C 1
ATOM 1479 O O . ILE A 1 189 ? 47.649 -9.951 -31.701 1.00 77.81 189 ILE A O 1
ATOM 1483 N N . LEU A 1 190 ? 47.038 -10.454 -33.800 1.00 79.31 190 LEU A N 1
ATOM 1484 C CA . LEU A 1 190 ? 48.056 -11.496 -33.969 1.00 79.31 190 LEU A CA 1
ATOM 1485 C C . LEU A 1 190 ? 49.471 -10.930 -33.832 1.00 79.31 190 LEU A C 1
ATOM 1487 O O . LEU A 1 190 ? 50.296 -11.503 -33.119 1.00 79.31 190 LEU A O 1
ATOM 1491 N N . ARG A 1 191 ? 49.721 -9.764 -34.437 1.00 80.25 191 ARG A N 1
ATOM 1492 C CA . ARG A 1 191 ? 50.999 -9.055 -34.348 1.00 80.25 191 ARG A CA 1
ATOM 1493 C C . ARG A 1 191 ? 51.335 -8.675 -32.908 1.00 80.25 191 ARG A C 1
ATOM 1495 O O . ARG A 1 191 ? 52.427 -8.988 -32.447 1.00 80.25 191 ARG A O 1
ATOM 1502 N N . ARG A 1 192 ? 50.398 -8.054 -32.181 1.00 80.56 192 ARG A N 1
ATOM 1503 C CA . ARG A 1 192 ? 50.591 -7.647 -30.774 1.00 80.56 192 ARG A CA 1
ATOM 1504 C C . ARG A 1 192 ? 50.864 -8.828 -29.844 1.00 80.56 192 ARG A C 1
ATOM 1506 O O . ARG A 1 192 ? 51.542 -8.657 -28.839 1.00 80.56 192 ARG A O 1
ATOM 1513 N N . ASN A 1 193 ? 50.351 -10.010 -30.183 1.00 79.75 193 ASN A N 1
ATOM 1514 C CA . ASN A 1 193 ? 50.528 -11.229 -29.396 1.00 79.75 193 ASN A CA 1
ATOM 1515 C C . ASN A 1 193 ? 51.673 -12.124 -29.905 1.00 79.75 193 ASN A C 1
ATOM 1517 O O . ASN A 1 193 ? 51.815 -13.246 -29.425 1.00 79.75 193 ASN A O 1
ATOM 1521 N N . ASN A 1 194 ? 52.493 -11.654 -30.857 1.00 83.56 194 ASN A N 1
ATOM 1522 C CA . ASN A 1 194 ? 53.587 -12.420 -31.469 1.00 83.56 194 ASN A CA 1
ATOM 1523 C C . ASN A 1 194 ? 53.146 -13.783 -32.040 1.00 83.56 194 ASN A C 1
ATOM 1525 O O . ASN A 1 194 ? 53.902 -14.754 -32.014 1.00 83.56 194 ASN A O 1
ATOM 1529 N N . ILE A 1 195 ? 51.920 -13.866 -32.565 1.00 77.56 195 ILE A N 1
ATOM 1530 C CA . ILE A 1 195 ? 51.390 -15.076 -33.197 1.00 77.56 195 ILE A CA 1
ATOM 1531 C C . ILE A 1 195 ? 51.647 -14.970 -34.707 1.00 77.56 195 ILE A C 1
ATOM 1533 O O . ILE A 1 195 ? 51.083 -14.085 -35.355 1.00 77.56 195 ILE A O 1
ATOM 1537 N N . PRO A 1 196 ? 52.461 -15.860 -35.309 1.00 77.75 196 PRO A N 1
ATOM 1538 C CA . PRO A 1 196 ? 52.670 -15.857 -36.752 1.00 77.75 196 PRO A CA 1
ATOM 1539 C C . PRO A 1 196 ? 51.345 -16.070 -37.492 1.00 77.75 196 PRO A C 1
ATOM 1541 O O . PRO A 1 196 ? 50.569 -16.957 -37.136 1.00 77.75 196 PRO A O 1
ATOM 1544 N N . ALA A 1 197 ? 51.094 -15.300 -38.553 1.00 63.66 197 ALA A N 1
ATOM 1545 C CA . ALA A 1 197 ? 49.832 -15.352 -39.301 1.00 63.66 197 ALA A CA 1
ATOM 1546 C C . ALA A 1 197 ? 49.491 -16.768 -39.822 1.00 63.66 197 ALA A C 1
ATOM 1548 O O . ALA A 1 197 ? 48.331 -17.178 -39.806 1.00 63.66 197 ALA A O 1
ATOM 1549 N N . GLY A 1 198 ? 50.509 -17.561 -40.186 1.00 64.00 198 GLY A N 1
ATOM 1550 C CA . GLY A 1 198 ? 50.351 -18.963 -40.602 1.00 64.00 198 GLY A CA 1
ATOM 1551 C C . GLY A 1 198 ? 49.943 -19.931 -39.478 1.00 64.00 198 GLY A C 1
ATOM 1552 O O . GLY A 1 198 ? 49.453 -21.025 -39.751 1.00 64.00 198 GLY A O 1
ATOM 1553 N N . THR A 1 199 ? 50.092 -19.539 -38.210 1.00 63.03 199 THR A N 1
ATOM 1554 C CA . THR A 1 199 ? 49.666 -20.333 -37.047 1.00 63.03 199 THR A CA 1
ATOM 1555 C C . THR A 1 199 ? 48.153 -20.242 -36.840 1.00 63.03 199 THR A C 1
ATOM 1557 O O . THR A 1 199 ? 47.524 -21.223 -36.440 1.00 63.03 199 THR A O 1
ATOM 1560 N N . PHE A 1 200 ? 47.542 -19.101 -37.179 1.00 56.66 200 PHE A N 1
ATOM 1561 C CA . PHE A 1 200 ? 46.117 -18.844 -36.957 1.00 56.66 200 PHE A CA 1
ATOM 1562 C C . PHE A 1 200 ? 45.206 -19.756 -37.796 1.00 56.66 200 PHE A C 1
ATOM 1564 O O . PHE A 1 200 ? 44.235 -20.301 -37.274 1.00 56.66 200 PHE A O 1
ATOM 1571 N N . GLN A 1 201 ? 45.567 -20.026 -39.058 1.00 56.44 201 GLN A N 1
ATOM 1572 C CA . GLN A 1 201 ? 44.834 -20.982 -39.903 1.00 56.44 201 GLN A CA 1
ATOM 1573 C C . GLN A 1 201 ? 44.891 -22.422 -39.366 1.00 56.44 201 GLN A C 1
ATOM 1575 O O . GLN A 1 201 ? 43.928 -23.168 -39.522 1.00 56.44 201 GLN A O 1
ATOM 1580 N N . ARG A 1 202 ? 45.993 -22.819 -38.711 1.00 46.44 202 ARG A N 1
ATOM 1581 C CA . ARG A 1 202 ? 46.218 -24.208 -38.274 1.00 46.44 202 ARG A CA 1
ATOM 1582 C C . ARG A 1 202 ? 45.669 -24.508 -36.876 1.00 46.44 202 ARG A C 1
ATOM 1584 O O . ARG A 1 202 ? 45.211 -25.622 -36.634 1.00 46.44 202 ARG A O 1
ATOM 1591 N N . VAL A 1 203 ? 45.691 -23.535 -35.964 1.00 49.12 203 VAL A N 1
ATOM 1592 C CA . VAL A 1 203 ? 45.215 -23.714 -34.579 1.00 49.12 203 VAL A CA 1
ATOM 1593 C C . VAL A 1 203 ? 43.692 -23.605 -34.494 1.00 49.12 203 VAL A C 1
ATOM 1595 O O . VAL A 1 203 ? 43.060 -24.465 -33.888 1.00 49.12 203 VAL A O 1
ATOM 1598 N N . HIS A 1 204 ? 43.069 -22.637 -35.178 1.00 50.84 204 HIS A N 1
ATOM 1599 C CA . HIS A 1 204 ? 41.616 -22.453 -35.083 1.00 50.84 204 HIS A CA 1
ATOM 1600 C C . HIS A 1 204 ? 40.823 -23.578 -35.767 1.00 50.84 204 HIS A C 1
ATOM 1602 O O . HIS A 1 204 ? 39.774 -23.978 -35.266 1.00 50.84 204 HIS A O 1
ATOM 1608 N N . PHE A 1 205 ? 41.344 -24.146 -36.861 1.00 49.59 205 PHE A N 1
ATOM 1609 C CA . PHE A 1 205 ? 40.709 -25.280 -37.540 1.00 49.59 205 PHE A CA 1
ATOM 1610 C C . PHE A 1 205 ? 40.753 -26.555 -36.676 1.00 49.59 205 PHE A C 1
ATOM 1612 O O . PHE A 1 205 ? 39.738 -27.231 -36.527 1.00 49.59 205 PHE A O 1
ATOM 1619 N N . ASN A 1 206 ? 41.882 -26.842 -36.014 1.00 41.47 206 ASN A N 1
ATOM 1620 C CA . ASN A 1 206 ? 42.021 -28.020 -35.146 1.00 41.47 206 ASN A CA 1
ATOM 1621 C C . ASN A 1 206 ? 41.291 -27.875 -33.795 1.00 41.47 206 ASN A C 1
ATOM 1623 O O . ASN A 1 206 ? 40.734 -28.848 -33.284 1.00 41.47 206 ASN A O 1
ATOM 1627 N N . GLU A 1 207 ? 41.236 -26.673 -33.220 1.00 42.41 207 GLU A N 1
ATOM 1628 C CA . GLU A 1 207 ? 40.570 -26.436 -31.933 1.00 42.41 207 GLU A CA 1
ATOM 1629 C C . GLU A 1 207 ? 39.033 -26.416 -32.064 1.00 42.41 207 GLU A C 1
ATOM 1631 O O . GLU A 1 207 ? 38.330 -26.975 -31.214 1.00 42.41 207 GLU A O 1
ATOM 1636 N N . LEU A 1 208 ? 38.498 -25.910 -33.186 1.00 40.75 208 LEU A N 1
ATOM 1637 C CA . LEU A 1 208 ? 37.073 -26.022 -33.531 1.00 40.75 208 LEU A CA 1
ATOM 1638 C C . LEU A 1 208 ? 36.643 -27.469 -33.842 1.00 40.75 208 LEU A C 1
ATOM 1640 O O . LEU A 1 208 ? 35.509 -27.838 -33.537 1.00 40.75 208 LEU A O 1
ATOM 1644 N N . LEU A 1 209 ? 37.533 -28.309 -34.385 1.00 42.28 209 LEU A N 1
ATOM 1645 C CA . LEU A 1 209 ? 37.256 -29.734 -34.611 1.00 42.28 209 LEU A CA 1
ATOM 1646 C C . LEU A 1 209 ? 37.316 -30.558 -33.309 1.00 42.28 209 LEU A C 1
ATOM 1648 O O . LEU A 1 209 ? 36.460 -31.414 -33.089 1.00 42.28 209 LEU A O 1
ATOM 1652 N N . SER A 1 210 ? 38.255 -30.269 -32.396 1.00 41.06 210 SER A N 1
ATOM 1653 C CA . SER A 1 210 ? 38.377 -31.015 -31.126 1.00 41.06 210 SER A CA 1
ATOM 1654 C C . SER A 1 210 ? 37.258 -30.713 -30.116 1.00 41.06 210 SER A C 1
ATOM 1656 O O . SER A 1 210 ? 36.882 -31.575 -29.317 1.00 41.06 210 SER A O 1
ATOM 1658 N N . THR A 1 211 ? 36.689 -29.503 -30.161 1.00 38.72 211 THR A N 1
ATOM 1659 C CA . THR A 1 211 ? 35.596 -29.078 -29.269 1.00 38.72 211 THR A CA 1
ATOM 1660 C C . THR A 1 211 ? 34.225 -29.590 -29.713 1.00 38.72 211 THR A C 1
ATOM 1662 O O . THR A 1 211 ? 33.327 -29.709 -28.879 1.00 38.72 211 THR A O 1
ATOM 1665 N N . SER A 1 212 ? 34.078 -29.998 -30.979 1.00 36.28 212 SER A N 1
ATOM 1666 C CA . SER A 1 212 ? 32.868 -30.671 -31.474 1.00 36.28 212 SER A CA 1
ATOM 1667 C C . SER A 1 212 ? 32.709 -32.095 -30.910 1.00 36.28 212 SER A C 1
ATOM 1669 O O . SER A 1 212 ? 31.593 -32.579 -30.762 1.00 36.28 212 SER A O 1
ATOM 1671 N N . SER A 1 213 ? 33.804 -32.747 -30.493 1.00 40.19 213 SER A N 1
ATOM 1672 C CA . SER A 1 213 ? 33.768 -34.085 -29.868 1.00 40.19 213 SER A CA 1
ATOM 1673 C C . SER A 1 213 ? 33.511 -34.080 -28.349 1.00 40.19 213 SER A C 1
ATOM 1675 O O . SER A 1 213 ? 33.315 -35.138 -27.761 1.00 40.19 213 SER A O 1
ATOM 1677 N N . ARG A 1 214 ? 33.472 -32.914 -27.680 1.00 44.38 214 ARG A N 1
ATOM 1678 C CA . ARG A 1 214 ? 33.269 -32.806 -26.214 1.00 44.38 214 ARG A CA 1
ATOM 1679 C C . ARG A 1 214 ? 31.915 -32.219 -25.803 1.00 44.38 214 ARG A C 1
ATOM 1681 O O . ARG A 1 214 ? 31.813 -31.515 -24.802 1.00 44.38 214 ARG A O 1
ATOM 1688 N N . LYS A 1 215 ? 30.851 -32.534 -26.544 1.00 39.78 215 LYS A N 1
ATOM 1689 C CA . LYS A 1 215 ? 29.465 -32.353 -26.076 1.00 39.78 215 LYS A CA 1
ATOM 1690 C C . LYS A 1 215 ? 28.685 -33.666 -26.120 1.00 39.78 215 LYS A C 1
ATOM 1692 O O . LYS A 1 215 ? 27.654 -33.779 -26.764 1.00 39.78 215 LYS A O 1
ATOM 1697 N N . ALA A 1 216 ? 29.178 -34.640 -25.368 1.00 43.12 216 ALA A N 1
ATOM 1698 C CA . ALA A 1 216 ? 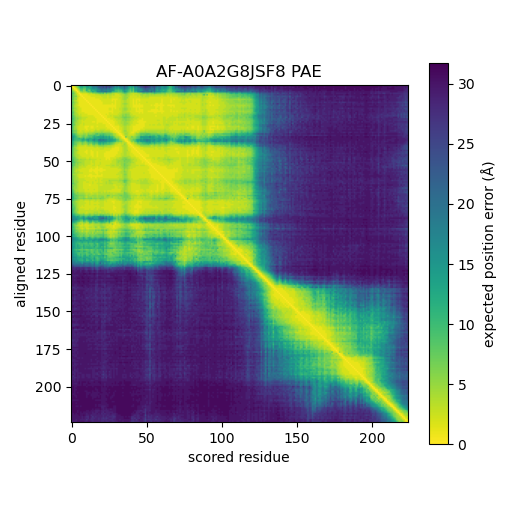28.367 -35.697 -24.781 1.00 43.12 216 ALA A CA 1
ATOM 1699 C C . ALA A 1 216 ? 28.931 -35.942 -23.377 1.00 43.12 216 ALA A C 1
ATOM 1701 O O . ALA A 1 216 ? 29.938 -36.617 -23.204 1.00 43.12 216 ALA A O 1
ATOM 1702 N N . GLY A 1 217 ? 28.359 -35.272 -22.381 1.00 32.19 217 GLY A N 1
ATOM 1703 C CA . GLY A 1 217 ? 28.862 -35.313 -21.013 1.00 32.19 217 GLY A CA 1
ATOM 1704 C C . GLY A 1 217 ? 28.051 -34.394 -20.121 1.00 32.19 217 GLY A C 1
ATOM 1705 O O . GLY A 1 217 ? 28.446 -33.262 -19.859 1.00 32.19 217 GLY A O 1
ATOM 1706 N N . VAL A 1 218 ? 26.878 -34.883 -19.723 1.00 41.47 218 VAL A N 1
ATOM 1707 C CA . VAL A 1 218 ? 26.073 -34.343 -18.626 1.00 41.47 218 VAL A CA 1
ATOM 1708 C C . VAL A 1 218 ? 26.983 -34.144 -17.417 1.00 41.47 218 VAL A C 1
ATOM 1710 O O . VAL A 1 218 ? 27.669 -35.079 -17.016 1.00 41.47 218 VAL A O 1
ATOM 1713 N N . ASN A 1 219 ? 26.981 -32.950 -16.829 1.00 30.89 219 ASN A N 1
ATOM 1714 C CA . ASN A 1 219 ? 27.541 -32.766 -15.498 1.00 30.89 219 ASN A CA 1
ATOM 1715 C C . ASN A 1 219 ? 26.587 -31.914 -14.662 1.00 30.89 219 ASN A C 1
ATOM 1717 O O . ASN A 1 219 ? 26.525 -30.691 -14.773 1.00 30.89 219 ASN A O 1
ATOM 1721 N N . THR A 1 220 ? 25.791 -32.618 -13.864 1.00 39.59 220 THR A N 1
ATOM 1722 C CA . THR A 1 220 ? 25.091 -32.108 -12.690 1.00 39.59 220 THR A CA 1
ATOM 1723 C C . THR A 1 220 ? 26.123 -31.838 -11.600 1.00 39.59 220 THR A C 1
ATOM 1725 O O . THR A 1 220 ? 26.822 -32.759 -11.184 1.00 39.59 220 THR A O 1
ATOM 1728 N N . GLY A 1 221 ? 26.212 -30.597 -11.129 1.00 30.61 221 GLY A N 1
ATOM 1729 C CA . GLY A 1 221 ? 27.092 -30.215 -10.029 1.00 30.61 221 GLY A CA 1
ATOM 1730 C C . GLY A 1 221 ? 26.380 -29.278 -9.067 1.00 30.61 221 GLY A C 1
ATOM 1731 O O . GLY A 1 221 ? 26.384 -28.066 -9.262 1.00 30.61 221 GLY A O 1
ATOM 1732 N N . THR A 1 222 ? 25.750 -29.869 -8.055 1.00 29.41 222 THR A N 1
ATOM 1733 C CA . THR A 1 222 ? 25.311 -29.226 -6.812 1.00 29.41 222 THR A CA 1
ATOM 1734 C C . THR A 1 222 ? 26.542 -28.774 -6.026 1.00 29.41 222 THR A C 1
ATOM 1736 O O . THR A 1 222 ? 27.490 -29.547 -5.904 1.00 29.41 222 THR A O 1
ATOM 1739 N N . PHE A 1 223 ? 26.516 -27.572 -5.451 1.00 30.16 223 PHE A N 1
ATOM 1740 C CA . PHE A 1 223 ? 27.467 -27.166 -4.415 1.00 30.16 223 PHE A CA 1
ATOM 1741 C C . PHE A 1 223 ? 26.702 -26.742 -3.160 1.00 30.16 223 PHE A C 1
ATOM 1743 O O . PHE A 1 223 ? 25.674 -26.069 -3.264 1.00 30.16 223 PHE A O 1
ATOM 1750 N N . LEU A 1 224 ? 27.195 -27.254 -2.028 1.00 38.75 224 LEU A N 1
ATOM 1751 C CA . LEU A 1 224 ? 26.735 -27.046 -0.653 1.00 38.75 224 LEU A CA 1
ATOM 1752 C C . LEU A 1 224 ? 26.785 -25.573 -0.237 1.00 38.75 224 LEU A C 1
ATOM 1754 O O . LEU A 1 224 ? 27.738 -24.881 -0.662 1.00 38.75 224 LEU A O 1
#

pLDDT: mean 77.5, std 17.33, range [29.41, 96.94]

Foldseek 3Di:
DPDQPDQVSVVVLLVVLCVVVVWAWDKKKKDWDQDPVRDIDMQMQTDTPDDDDCPSSQVCCCPVVVDHDDDDPLALDSLRSVCVRVVPGPDMDIDPPHDPSPPDDDPCRVVSVVVSCVVVCVPDPDDPPPPPPDQDPVNVVVVVVVCVVCVVVVVVVVPDDPVRVVVVCVPPDDDPPPVCVVVVVVVVVCVVVVHPPVVVVVVVVVVSVVVVVPPPDDDDDDDD

Solvent-accessible surface area (backbone atoms only — not comparable to full-atom values): 14097 Å² total; per-residue (Å²): 130,58,73,76,87,44,68,64,59,46,49,50,55,53,52,50,40,39,44,77,74,73,47,53,77,76,47,41,38,37,21,62,46,78,42,95,86,75,47,81,44,74,42,69,36,76,39,56,78,61,96,75,85,54,68,66,40,49,52,47,34,34,76,75,50,56,43,87,78,86,88,82,79,82,52,50,44,67,67,58,35,42,55,63,38,55,70,83,32,93,74,65,46,64,41,89,87,61,76,87,68,84,86,60,83,62,91,60,48,67,66,30,41,53,52,42,42,64,72,72,42,84,81,54,94,61,75,78,77,74,71,78,74,79,73,46,75,62,56,51,51,51,52,52,51,52,51,59,68,44,41,60,62,53,51,58,54,69,74,47,51,75,68,56,54,55,58,74,51,61,91,57,81,77,62,90,89,54,82,64,51,65,61,55,52,52,51,50,53,29,55,78,66,74,45,59,76,78,51,56,67,57,50,54,56,51,52,58,56,58,57,66,73,71,78,79,76,91,78,91,76,90,79,134